Protein AF-A0A2H0XER7-F1 (afdb_monomer_lite)

Foldseek 3Di:
DVLLVVLLVVQLCLLVVLCVVCVPPVVVCVVCLLLLLLLLLLLLVLCLPLPLLVVLVVPPDPPVLLVVLLQLLLVVLVVVLVVLCVVPPPDDDDDDQLPSQLSSLLVLLLVVLLLLLLCLLVLVVVHPLSNVLSSVSSVSNSNSSSSVQLSSCVVSPDDNVRSSVSSSVSNNSSVVSNVVNVVVCVVDVCPSSNSSSSVSSNSCNCSVVPSVVVSVVDDDPVSVVSSVVSSVVSSVVSVVSSVVSD

InterPro domains:
  IPR003689 Zinc/iron permease [PF02535] (99-241)

Radius of gyration: 17.9 Å; chains: 1; bounding box: 53×34×48 Å

Sequence (246 aa):
MTQILGSVFAISIIPVFVFLLFSRKLSGIKEHSHILVSFASGTLFGDVFLHLIPSAFKEPTNTLSASLSITSGLLLFFVLEKFICWRHCHTPEGSGHHHPLVFMNLIGDGVHNLIDGAVIATSYVASPQIGIATTIAVLAHEIPQEIGDFSVLLHAGLNKNKALLVNLLSALLCFLGAFVAILFDAFSKNVNVYLIPLVAGGFIYIAGSDLVPELKKHTGAKVSLLQFFSMLLGIGFMLLLFLWNE

Structure (mmCIF, N/CA/C/O backbone):
data_AF-A0A2H0XER7-F1
#
_entry.id   AF-A0A2H0XER7-F1
#
loop_
_atom_site.group_PDB
_atom_site.id
_atom_site.type_symbol
_atom_site.label_atom_id
_atom_site.label_alt_id
_atom_site.label_comp_id
_atom_site.label_asym_id
_atom_site.label_entity_id
_atom_site.label_seq_id
_atom_site.pdbx_PDB_ins_code
_atom_site.Cartn_x
_atom_site.Cartn_y
_atom_site.Cartn_z
_atom_site.occupancy
_atom_site.B_iso_or_equiv
_atom_site.auth_seq_id
_atom_site.auth_comp_id
_atom_site.auth_asym_id
_atom_site.auth_atom_id
_atom_site.pdbx_PDB_model_num
ATOM 1 N N . MET A 1 1 ? 8.238 -16.550 -11.572 1.00 83.06 1 MET A N 1
ATOM 2 C CA . MET A 1 1 ? 6.873 -17.078 -11.343 1.00 83.06 1 MET A CA 1
ATOM 3 C C . MET A 1 1 ? 6.691 -17.657 -9.940 1.00 83.06 1 MET A C 1
ATOM 5 O O . MET A 1 1 ? 5.895 -17.108 -9.197 1.00 83.06 1 MET A O 1
ATOM 9 N N . THR A 1 2 ? 7.439 -18.688 -9.523 1.00 90.25 2 THR A N 1
ATOM 10 C CA . THR A 1 2 ? 7.278 -19.301 -8.182 1.00 90.25 2 THR A CA 1
ATOM 11 C C . THR A 1 2 ? 7.473 -18.313 -7.026 1.00 90.25 2 THR A C 1
ATOM 13 O O . THR A 1 2 ? 6.690 -18.323 -6.085 1.00 90.25 2 THR A O 1
ATOM 16 N N . GLN A 1 3 ? 8.470 -17.424 -7.117 1.00 93.88 3 GLN A N 1
ATOM 17 C CA . GLN A 1 3 ? 8.717 -16.391 -6.100 1.00 93.88 3 GLN A CA 1
ATOM 18 C C . GLN A 1 3 ? 7.577 -15.365 -6.014 1.00 93.88 3 GLN A C 1
ATOM 20 O O . GLN A 1 3 ? 7.129 -15.065 -4.916 1.00 93.88 3 GLN A O 1
ATOM 25 N N . ILE A 1 4 ? 7.048 -14.910 -7.158 1.00 93.44 4 ILE A N 1
ATOM 26 C CA . ILE A 1 4 ? 5.896 -13.992 -7.212 1.00 93.44 4 ILE A CA 1
ATOM 27 C C . ILE A 1 4 ? 4.692 -14.617 -6.509 1.00 93.44 4 ILE A C 1
ATOM 29 O O . ILE A 1 4 ? 4.126 -14.010 -5.609 1.00 93.44 4 ILE A O 1
ATOM 33 N N . LEU A 1 5 ? 4.333 -15.852 -6.878 1.00 95.25 5 LEU A N 1
ATOM 34 C CA . LEU A 1 5 ? 3.198 -16.552 -6.273 1.00 95.25 5 LEU A CA 1
ATOM 35 C C . LEU A 1 5 ? 3.399 -16.782 -4.771 1.00 95.25 5 LEU A C 1
ATOM 37 O O . LEU A 1 5 ? 2.446 -16.654 -4.013 1.00 95.25 5 LEU A O 1
ATOM 41 N N . GLY A 1 6 ? 4.627 -17.089 -4.342 1.00 96.56 6 GLY A N 1
ATOM 42 C CA . GLY A 1 6 ? 4.965 -17.226 -2.926 1.00 96.56 6 GLY A CA 1
ATOM 43 C C . GLY A 1 6 ? 4.796 -15.919 -2.148 1.00 96.56 6 GLY A C 1
ATOM 44 O O . GLY A 1 6 ? 4.180 -15.928 -1.087 1.00 96.56 6 GLY A O 1
ATOM 45 N N . SER A 1 7 ? 5.286 -14.801 -2.690 1.00 96.19 7 SER A N 1
ATOM 46 C CA . SER A 1 7 ? 5.135 -13.473 -2.086 1.00 96.19 7 SER A CA 1
ATOM 47 C C . SER A 1 7 ? 3.676 -13.032 -2.019 1.00 96.19 7 SER A C 1
ATOM 49 O O . SER A 1 7 ? 3.205 -12.667 -0.951 1.00 96.19 7 SER A O 1
ATOM 51 N N . VAL A 1 8 ? 2.943 -13.127 -3.129 1.00 96.38 8 VAL A N 1
ATOM 52 C CA . VAL A 1 8 ? 1.520 -12.760 -3.196 1.00 96.38 8 VAL A CA 1
ATOM 53 C C . VAL A 1 8 ? 0.692 -13.617 -2.244 1.00 96.38 8 VAL A C 1
ATOM 55 O O . VAL A 1 8 ? -0.138 -13.096 -1.511 1.00 96.38 8 VAL A O 1
ATOM 58 N N . PHE A 1 9 ? 0.965 -14.924 -2.179 1.00 96.94 9 PHE A N 1
ATOM 59 C CA . PHE A 1 9 ? 0.334 -15.790 -1.190 1.00 96.94 9 PHE A CA 1
ATOM 60 C C . PHE A 1 9 ? 0.632 -15.329 0.239 1.00 96.94 9 PHE A C 1
ATOM 62 O O . PHE A 1 9 ? -0.284 -15.290 1.053 1.00 96.94 9 PHE A O 1
ATOM 69 N N . ALA A 1 10 ? 1.883 -14.965 0.544 1.00 95.62 10 ALA A N 1
ATOM 70 C CA . ALA A 1 10 ? 2.265 -14.476 1.866 1.00 95.62 10 ALA A CA 1
ATOM 71 C C . ALA A 1 10 ? 1.522 -13.185 2.253 1.00 95.62 10 ALA A C 1
ATOM 73 O O . ALA A 1 10 ? 1.090 -13.086 3.400 1.00 95.62 10 ALA A O 1
ATOM 74 N N . ILE A 1 11 ? 1.327 -12.252 1.310 1.00 94.38 11 ILE A N 1
ATOM 75 C CA . ILE A 1 11 ? 0.506 -11.048 1.519 1.00 94.38 11 ILE A CA 1
ATOM 76 C C . ILE A 1 11 ? -0.954 -11.441 1.769 1.00 94.38 11 ILE A C 1
ATOM 78 O O . ILE A 1 11 ? -1.506 -11.146 2.825 1.00 94.38 11 ILE A O 1
ATOM 82 N N . SER A 1 12 ? -1.560 -12.215 0.862 1.00 95.19 12 SER A N 1
ATOM 83 C CA . SER A 1 12 ? -2.991 -12.538 0.926 1.00 95.19 12 SER A CA 1
ATOM 84 C C . SER A 1 12 ? -3.416 -13.340 2.164 1.00 95.19 12 SER A C 1
ATOM 86 O O . SER A 1 12 ? -4.605 -13.396 2.473 1.00 95.19 12 SER A O 1
ATOM 88 N N . ILE A 1 13 ? -2.491 -13.995 2.879 1.00 94.88 13 ILE A N 1
ATOM 89 C CA . ILE A 1 13 ? -2.808 -14.718 4.125 1.00 94.88 13 ILE A CA 1
ATOM 90 C C . ILE A 1 13 ? -2.677 -13.864 5.392 1.00 94.88 13 ILE A C 1
ATOM 92 O O . ILE A 1 13 ? -3.021 -14.355 6.475 1.00 94.88 13 ILE A O 1
ATOM 96 N N . ILE A 1 14 ? -2.203 -12.616 5.299 1.00 92.06 14 ILE A N 1
ATOM 97 C CA . ILE A 1 14 ? -2.095 -11.706 6.449 1.00 92.06 14 ILE A CA 1
ATOM 98 C C . ILE A 1 14 ? -3.411 -11.611 7.231 1.00 92.06 14 ILE A C 1
ATOM 100 O O . ILE A 1 14 ? -3.342 -11.805 8.448 1.00 92.06 14 ILE A O 1
ATOM 104 N N . PRO A 1 15 ? -4.599 -11.428 6.615 1.00 90.50 15 PRO A N 1
ATOM 105 C CA . PRO A 1 15 ? -5.859 -11.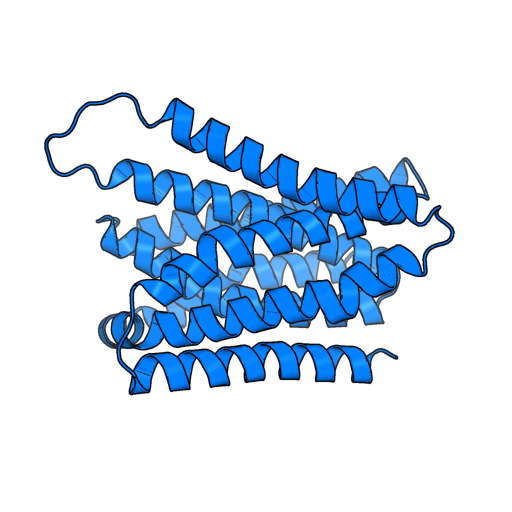400 7.359 1.00 90.50 15 PRO A CA 1
ATOM 106 C C . PRO A 1 15 ? -6.053 -12.602 8.291 1.00 90.50 15 PRO A C 1
ATOM 108 O O . PRO A 1 15 ? -6.523 -12.472 9.425 1.00 90.50 15 PRO A O 1
ATOM 111 N N . VAL A 1 16 ? -5.655 -13.796 7.837 1.00 90.06 16 VAL A N 1
ATOM 112 C CA . VAL A 1 16 ? -5.740 -15.034 8.624 1.00 90.06 16 VAL A CA 1
ATOM 113 C C . VAL A 1 16 ? -4.740 -15.003 9.773 1.00 90.06 16 VAL A C 1
ATOM 115 O O . VAL A 1 16 ? -5.091 -15.345 10.902 1.00 90.06 16 VAL A O 1
ATOM 118 N N . PHE A 1 17 ? -3.506 -14.571 9.517 1.00 86.44 17 PHE A N 1
ATOM 119 C CA . PHE A 1 17 ? -2.475 -14.445 10.545 1.00 86.44 17 PHE A CA 1
ATOM 120 C C . PHE A 1 17 ? -2.862 -13.422 11.624 1.00 86.44 17 PHE A C 1
ATOM 122 O O . PHE A 1 17 ? -2.813 -13.732 12.818 1.00 86.44 17 PHE A O 1
ATOM 129 N N . VAL A 1 18 ? -3.339 -12.248 11.205 1.00 80.38 18 VAL A N 1
ATOM 130 C CA . VAL A 1 18 ? -3.919 -11.205 12.058 1.00 80.38 18 VAL A CA 1
ATOM 131 C C . VAL A 1 18 ? -5.051 -11.801 12.891 1.00 80.38 18 VAL A C 1
ATOM 133 O O . VAL A 1 18 ? -5.012 -11.755 14.122 1.00 80.38 18 VAL A O 1
ATOM 136 N N . PHE A 1 19 ? -6.020 -12.468 12.268 1.00 83.38 19 PHE A N 1
ATOM 137 C CA . PHE A 1 19 ? -7.110 -13.103 13.001 1.00 83.38 19 PHE A CA 1
ATOM 138 C C . PHE A 1 19 ? -6.622 -14.123 14.035 1.00 83.38 19 PHE A C 1
ATOM 140 O O . PHE A 1 19 ? -7.108 -14.118 15.166 1.00 83.38 19 PHE A O 1
ATOM 147 N N . LEU A 1 20 ? -5.654 -14.978 13.701 1.00 83.69 20 LEU A N 1
ATOM 148 C CA . LEU A 1 20 ? -5.127 -15.980 14.629 1.00 83.69 20 LEU A CA 1
ATOM 149 C C . LEU A 1 20 ? -4.445 -15.337 15.839 1.00 83.69 20 LEU A C 1
ATOM 151 O O . LEU A 1 20 ? -4.772 -15.699 16.974 1.00 83.69 20 LEU A O 1
ATOM 155 N N . LEU A 1 21 ? -3.569 -14.353 15.613 1.00 74.81 21 LEU A N 1
ATOM 156 C CA . LEU A 1 21 ? -2.884 -13.622 16.682 1.00 74.81 21 LEU A CA 1
ATOM 157 C C . LEU A 1 21 ? -3.864 -12.883 17.596 1.00 74.81 21 LEU A C 1
ATOM 159 O O . LEU A 1 21 ? -3.688 -12.840 18.817 1.00 74.81 21 LEU A O 1
ATOM 163 N N . PHE A 1 22 ? -4.923 -12.326 17.015 1.00 70.38 22 PHE A N 1
ATOM 164 C CA . PHE A 1 22 ? -5.776 -11.366 17.702 1.00 70.38 22 PHE A CA 1
ATOM 165 C C . PHE A 1 22 ? -7.135 -11.915 18.145 1.00 70.38 22 PHE A C 1
ATOM 167 O O . PHE A 1 22 ? -7.785 -11.308 19.001 1.00 70.38 22 PHE A O 1
ATOM 174 N N . SER A 1 23 ? -7.522 -13.114 17.700 1.00 67.88 23 SER A N 1
ATOM 175 C CA . SER A 1 23 ? -8.756 -13.817 18.096 1.00 67.88 23 SER A CA 1
ATOM 176 C C . SER A 1 23 ? -8.965 -13.879 19.617 1.00 67.88 23 SER A C 1
ATOM 178 O O . SER A 1 23 ? -10.113 -13.843 20.080 1.00 67.88 23 SER A O 1
ATOM 180 N N . ARG A 1 24 ? -7.863 -13.898 20.386 1.00 64.75 24 ARG A N 1
ATOM 181 C CA . ARG A 1 24 ? -7.822 -14.003 21.853 1.00 64.75 24 ARG A CA 1
ATOM 182 C C . ARG A 1 24 ? -7.727 -12.670 22.617 1.00 64.75 24 ARG A C 1
ATOM 184 O O . ARG A 1 24 ? -8.026 -12.675 23.807 1.00 64.75 24 ARG A O 1
ATOM 191 N N . LYS A 1 25 ? -7.338 -11.540 21.998 1.00 63.50 25 LYS A N 1
ATOM 192 C CA . LYS A 1 25 ? -7.020 -10.280 22.725 1.00 63.50 25 LYS A CA 1
ATOM 193 C C . LYS A 1 25 ? -7.478 -8.988 22.025 1.00 63.50 25 LYS A C 1
ATOM 195 O O . LYS A 1 25 ? -6.828 -7.950 22.116 1.00 63.50 25 LYS A O 1
ATOM 200 N N . LEU A 1 26 ? -8.634 -9.046 21.366 1.00 57.19 26 LEU A N 1
ATOM 201 C CA . LEU A 1 26 ? -9.217 -7.956 20.568 1.00 57.19 26 LEU A CA 1
ATOM 202 C C . LEU A 1 26 ? -9.370 -6.603 21.288 1.00 57.19 26 LEU A C 1
ATOM 204 O O . LEU A 1 26 ? -9.350 -5.561 20.640 1.00 57.19 26 LEU A O 1
ATOM 208 N N . SER A 1 27 ? -9.556 -6.602 22.611 1.00 52.69 27 SER A N 1
ATOM 209 C CA . SER A 1 27 ? -9.821 -5.380 23.381 1.00 52.69 27 SER A CA 1
ATOM 210 C C . SER A 1 27 ? -8.626 -4.424 23.444 1.00 52.69 27 SER A C 1
ATOM 212 O O . SER A 1 27 ? -8.839 -3.219 23.413 1.00 52.69 27 SER A O 1
ATOM 214 N N . GLY A 1 28 ? -7.386 -4.930 23.466 1.00 55.44 28 GLY A N 1
ATOM 215 C CA . GLY A 1 28 ? -6.177 -4.091 23.529 1.00 55.44 28 GLY A CA 1
ATOM 216 C C . GLY A 1 28 ? -5.751 -3.475 22.188 1.00 55.44 28 GLY A C 1
ATOM 217 O O . GLY A 1 28 ? -4.963 -2.533 22.166 1.00 55.44 28 GLY A O 1
ATOM 218 N N . ILE A 1 29 ? -6.279 -3.989 21.072 1.00 56.34 29 ILE A N 1
ATOM 219 C CA . ILE A 1 29 ? -5.913 -3.570 19.707 1.00 56.34 29 ILE A CA 1
ATOM 220 C C . ILE A 1 29 ? -6.557 -2.237 19.353 1.00 56.34 29 ILE A C 1
ATOM 222 O O . ILE A 1 29 ? -5.893 -1.371 18.797 1.00 56.34 29 ILE A O 1
ATOM 226 N N . LYS A 1 30 ? -7.824 -2.035 19.739 1.00 57.19 30 LYS A N 1
ATOM 227 C CA . LYS A 1 30 ? -8.523 -0.756 19.531 1.00 57.19 30 LYS A CA 1
ATOM 228 C C . LYS A 1 30 ? -7.787 0.419 20.175 1.00 57.19 30 LYS A C 1
ATOM 230 O O . LYS A 1 30 ? -7.861 1.535 19.683 1.00 57.19 30 LYS A O 1
ATOM 235 N N . GLU A 1 31 ? -7.082 0.159 21.271 1.00 60.59 31 GLU A N 1
ATOM 236 C CA . GLU A 1 31 ? -6.354 1.182 22.016 1.00 60.59 31 GLU A CA 1
ATOM 237 C C . GLU A 1 31 ? -5.003 1.543 21.373 1.00 60.59 31 GLU A C 1
ATOM 239 O O . GLU A 1 31 ? -4.485 2.615 21.650 1.00 60.59 31 GLU A O 1
ATOM 244 N N . HIS A 1 32 ? -4.453 0.708 20.478 1.00 68.38 32 HIS A N 1
ATOM 245 C CA . HIS A 1 32 ? -3.129 0.921 19.862 1.00 68.38 32 HIS A CA 1
ATOM 246 C C . HIS A 1 32 ? -3.139 0.914 18.322 1.00 68.38 32 HIS A C 1
ATOM 248 O O . HIS A 1 32 ? -2.094 1.131 17.706 1.00 68.38 32 HIS A O 1
ATOM 254 N N . SER A 1 33 ? -4.293 0.700 17.683 1.00 69.69 33 SER A N 1
ATOM 255 C CA . SER A 1 33 ? -4.429 0.626 16.220 1.00 69.69 33 SER A CA 1
ATOM 256 C C . SER A 1 33 ? -3.909 1.882 15.521 1.00 69.69 33 SER A C 1
ATOM 258 O O . SER A 1 33 ? -3.228 1.782 14.511 1.00 69.69 33 SER A O 1
ATOM 260 N N . HIS A 1 34 ? -4.120 3.062 16.101 1.00 78.56 34 HIS A N 1
ATOM 261 C CA . HIS A 1 34 ? -3.639 4.327 15.546 1.00 78.56 34 HIS A CA 1
ATOM 262 C C . HIS A 1 34 ? -2.102 4.442 15.514 1.00 78.56 34 HIS A C 1
ATOM 264 O O . HIS A 1 34 ? -1.565 5.175 14.692 1.00 78.56 34 HIS A O 1
ATOM 270 N N . ILE A 1 35 ? -1.369 3.726 16.374 1.00 84.94 35 ILE A N 1
ATOM 271 C CA . ILE A 1 35 ? 0.105 3.697 16.333 1.00 84.94 35 ILE A CA 1
ATOM 272 C C . ILE A 1 35 ? 0.575 2.823 15.171 1.00 84.94 35 ILE A C 1
ATOM 274 O O . ILE A 1 35 ? 1.511 3.199 14.466 1.00 84.94 35 ILE A O 1
ATOM 278 N N . LEU A 1 36 ? -0.092 1.683 14.967 1.00 79.31 36 LEU A N 1
ATOM 279 C CA . LEU A 1 36 ? 0.154 0.764 13.856 1.00 79.31 36 LEU A CA 1
ATOM 280 C C . LEU A 1 36 ? -0.175 1.429 12.512 1.00 79.31 36 LEU A C 1
ATOM 282 O O . LEU A 1 36 ? 0.660 1.418 11.615 1.00 79.31 36 LEU A O 1
ATOM 286 N N . VAL A 1 37 ? -1.321 2.106 12.407 1.00 79.25 37 VAL A N 1
ATOM 287 C CA . VAL A 1 37 ? -1.694 2.907 11.226 1.00 79.25 37 VAL A CA 1
ATOM 288 C C . VAL A 1 37 ? -0.668 4.014 10.960 1.00 79.25 37 VAL A C 1
ATOM 290 O O . VAL A 1 37 ? -0.345 4.300 9.809 1.00 79.25 37 VAL A O 1
ATOM 293 N N . SER A 1 38 ? -0.096 4.610 12.011 1.00 88.31 38 SER A N 1
ATOM 294 C CA . SER A 1 38 ? 0.961 5.615 11.861 1.00 88.31 38 SER A CA 1
ATOM 295 C C . SER A 1 38 ? 2.261 5.024 11.314 1.00 88.31 38 SER A C 1
ATOM 297 O O . SER A 1 38 ? 2.898 5.633 10.457 1.00 88.31 38 SER A O 1
ATOM 299 N N . PHE A 1 39 ? 2.631 3.816 11.754 1.00 88.75 39 PHE A N 1
ATOM 300 C CA . PHE A 1 39 ? 3.753 3.075 11.177 1.00 88.75 39 PHE A CA 1
ATOM 301 C C . PHE A 1 39 ? 3.500 2.762 9.696 1.00 88.75 39 PHE A C 1
ATOM 303 O O . PHE A 1 39 ? 4.347 3.102 8.875 1.00 88.75 39 PHE A O 1
ATOM 310 N N . ALA A 1 40 ? 2.317 2.228 9.353 1.00 81.62 40 ALA A N 1
ATOM 311 C CA . ALA A 1 40 ? 1.921 1.939 7.969 1.00 81.62 40 ALA A CA 1
ATOM 312 C C . ALA A 1 40 ? 1.941 3.178 7.065 1.00 81.62 40 ALA A C 1
ATOM 314 O O . ALA A 1 40 ? 2.451 3.129 5.948 1.00 81.62 40 ALA A O 1
ATOM 315 N N . SER A 1 41 ? 1.454 4.316 7.569 1.00 86.25 41 SER A N 1
ATOM 316 C CA . SER A 1 41 ? 1.529 5.598 6.855 1.00 86.25 41 SER A CA 1
ATOM 317 C C . SER A 1 41 ? 2.982 5.975 6.562 1.00 86.25 41 SER A C 1
ATOM 319 O O . SER A 1 41 ? 3.314 6.402 5.458 1.00 86.25 41 SER A O 1
ATOM 321 N N . GLY A 1 42 ? 3.865 5.788 7.548 1.00 90.44 42 GLY A N 1
ATOM 322 C CA . GLY A 1 42 ? 5.295 6.044 7.412 1.00 90.44 42 GLY A CA 1
ATOM 323 C C . GLY A 1 42 ? 5.970 5.128 6.396 1.00 90.44 42 GLY A C 1
ATOM 324 O O . GLY A 1 42 ? 6.752 5.602 5.579 1.00 90.44 42 GLY A O 1
ATOM 325 N N . THR A 1 43 ? 5.654 3.834 6.408 1.00 86.38 43 THR A N 1
ATOM 326 C CA . THR A 1 43 ? 6.177 2.876 5.427 1.00 86.38 43 THR A CA 1
ATOM 327 C C . THR A 1 43 ? 5.644 3.135 4.017 1.00 86.38 43 THR A C 1
ATOM 329 O O . THR A 1 43 ? 6.430 3.082 3.083 1.00 86.38 43 THR A O 1
ATOM 332 N N . LEU A 1 44 ? 4.368 3.504 3.839 1.00 82.31 44 LEU A N 1
ATOM 333 C CA . LEU A 1 44 ? 3.822 3.854 2.518 1.00 82.31 44 LEU A CA 1
ATOM 334 C C . LEU A 1 44 ? 4.468 5.122 1.953 1.00 82.31 44 LEU A C 1
ATOM 336 O O . LEU A 1 44 ? 4.925 5.131 0.813 1.00 82.31 44 LEU A O 1
ATOM 340 N N . PHE A 1 45 ? 4.575 6.190 2.754 1.00 90.25 45 PHE A N 1
ATOM 341 C CA . PHE A 1 45 ? 5.300 7.387 2.317 1.00 90.25 45 PHE A CA 1
ATOM 342 C C . PHE A 1 45 ? 6.780 7.091 2.055 1.00 90.25 45 PHE A C 1
ATOM 344 O O . PHE A 1 45 ? 7.337 7.595 1.083 1.00 90.25 45 PHE A O 1
ATOM 351 N N . GLY A 1 46 ? 7.412 6.271 2.899 1.00 89.50 46 GLY A N 1
ATOM 352 C CA . GLY A 1 46 ? 8.785 5.819 2.707 1.00 89.50 46 GLY A CA 1
ATOM 353 C C . GLY A 1 46 ? 8.973 5.098 1.372 1.00 89.50 46 GLY A C 1
ATOM 354 O O . GLY A 1 46 ? 9.849 5.485 0.610 1.00 89.50 46 GLY A O 1
ATOM 355 N N . ASP A 1 47 ? 8.123 4.120 1.059 1.00 81.62 47 ASP A N 1
ATOM 356 C CA . ASP A 1 47 ? 8.154 3.366 -0.200 1.00 81.62 47 ASP A CA 1
ATOM 357 C C . ASP A 1 47 ? 7.980 4.276 -1.422 1.00 81.62 47 ASP A C 1
ATOM 359 O O . ASP A 1 47 ? 8.796 4.279 -2.345 1.00 81.62 47 ASP A O 1
ATOM 363 N N . VAL A 1 48 ? 6.976 5.154 -1.387 1.00 85.88 48 VAL A N 1
ATOM 364 C CA . VAL A 1 48 ? 6.727 6.117 -2.464 1.00 85.88 48 VAL A CA 1
ATOM 365 C C . VAL A 1 48 ? 7.930 7.026 -2.701 1.00 85.88 48 VAL A C 1
ATOM 367 O O . VAL A 1 48 ? 8.401 7.148 -3.834 1.00 85.88 48 VAL A O 1
ATOM 370 N N . PHE A 1 49 ? 8.395 7.720 -1.660 1.00 92.88 49 PHE A N 1
ATOM 371 C CA . PHE A 1 49 ? 9.359 8.810 -1.820 1.00 92.88 49 PHE A CA 1
ATOM 372 C C . PHE A 1 49 ? 10.806 8.329 -1.920 1.00 92.88 49 PHE A C 1
ATOM 374 O O . PHE A 1 49 ? 11.614 9.018 -2.541 1.00 92.88 49 PHE A O 1
ATOM 381 N N . LEU A 1 50 ? 11.141 7.179 -1.330 1.00 89.94 50 LEU A N 1
ATOM 382 C CA . LEU A 1 50 ? 12.505 6.645 -1.334 1.00 89.94 50 LEU A CA 1
ATOM 383 C C . LEU A 1 50 ? 12.722 5.600 -2.435 1.00 89.94 50 LEU A C 1
ATOM 385 O O . LEU A 1 50 ? 13.826 5.534 -2.969 1.00 89.94 50 LEU A O 1
ATOM 389 N N . HIS A 1 51 ? 11.697 4.836 -2.832 1.00 82.19 51 HIS A N 1
ATOM 390 C CA . HIS A 1 51 ? 11.844 3.755 -3.817 1.00 82.19 51 HIS A CA 1
ATOM 391 C C . HIS A 1 51 ? 11.141 4.058 -5.137 1.00 82.19 51 HIS A C 1
ATOM 393 O O . HIS A 1 51 ? 11.807 4.129 -6.174 1.00 82.19 51 HIS A O 1
ATOM 399 N N . LEU A 1 52 ? 9.819 4.253 -5.128 1.00 82.75 52 LEU A N 1
ATOM 400 C CA . LEU A 1 52 ? 9.022 4.293 -6.362 1.00 82.75 52 LEU A CA 1
ATOM 401 C C . LEU A 1 52 ? 9.293 5.546 -7.199 1.00 82.75 52 LEU A C 1
ATOM 403 O O . LEU A 1 52 ? 9.564 5.444 -8.396 1.00 82.75 52 LEU A O 1
ATOM 407 N N . ILE A 1 53 ? 9.255 6.730 -6.579 1.00 89.12 53 ILE A N 1
ATOM 408 C CA . ILE A 1 53 ? 9.490 8.002 -7.271 1.00 89.12 53 ILE A CA 1
ATOM 409 C C . ILE A 1 53 ? 10.913 8.063 -7.846 1.00 89.12 53 ILE A C 1
ATOM 411 O O . ILE A 1 53 ? 11.041 8.308 -9.049 1.00 89.12 53 ILE A O 1
ATOM 415 N N . PRO A 1 54 ? 11.986 7.816 -7.066 1.00 88.19 54 PRO A N 1
ATOM 416 C CA . PRO A 1 54 ? 13.341 7.819 -7.611 1.00 88.19 54 PRO A CA 1
ATOM 417 C C . PRO A 1 54 ? 13.524 6.820 -8.757 1.00 88.19 54 PRO A C 1
ATOM 419 O O . PRO A 1 54 ? 14.142 7.164 -9.762 1.00 88.19 54 PRO A O 1
ATOM 422 N N . SER A 1 55 ? 12.948 5.619 -8.648 1.00 81.62 55 SER A N 1
ATOM 423 C CA . SER A 1 55 ? 13.018 4.605 -9.709 1.00 81.62 55 SER A CA 1
ATOM 424 C C . SER A 1 55 ? 12.304 5.060 -10.983 1.00 81.62 55 SER A C 1
ATOM 426 O O . SER A 1 55 ? 12.869 4.962 -12.069 1.00 81.62 55 SER A O 1
ATOM 428 N N . ALA A 1 56 ? 11.114 5.655 -10.861 1.00 83.88 56 ALA A N 1
ATOM 429 C CA . ALA A 1 56 ? 10.356 6.165 -12.003 1.00 83.88 56 ALA A CA 1
ATOM 430 C C . ALA A 1 56 ? 11.107 7.252 -12.796 1.00 83.88 56 ALA A C 1
ATOM 432 O O . ALA A 1 56 ? 10.946 7.346 -14.011 1.00 83.88 56 ALA A O 1
ATOM 433 N N . PHE A 1 57 ? 11.941 8.058 -12.129 1.00 87.94 57 PHE A N 1
ATOM 434 C CA . PHE A 1 57 ? 12.766 9.082 -12.782 1.00 87.94 57 PHE A CA 1
ATOM 435 C C . PHE A 1 57 ? 14.134 8.576 -13.277 1.00 87.94 57 PHE A C 1
ATOM 437 O O . PHE A 1 57 ? 14.786 9.292 -14.037 1.00 87.94 57 PHE A O 1
ATOM 444 N N . LYS A 1 58 ? 14.578 7.375 -12.869 1.00 81.94 58 LYS A N 1
ATOM 445 C CA . LYS A 1 58 ? 15.804 6.720 -13.371 1.00 81.94 58 LYS A CA 1
ATOM 446 C C . LYS A 1 58 ? 15.567 5.952 -14.684 1.00 81.94 58 LYS A C 1
ATOM 448 O O . LYS A 1 58 ? 16.499 5.811 -15.473 1.00 81.94 58 LYS A O 1
ATOM 453 N N . GLU A 1 59 ? 14.349 5.460 -14.920 1.00 72.25 59 GLU A N 1
ATOM 454 C CA . GLU A 1 59 ? 13.960 4.784 -16.168 1.00 72.25 59 GLU A CA 1
ATOM 455 C C . GLU A 1 59 ? 14.130 5.706 -17.399 1.00 72.25 59 GLU A C 1
ATOM 457 O O . GLU A 1 59 ? 14.028 6.926 -17.256 1.00 72.25 59 GLU A O 1
ATOM 462 N N . PRO A 1 60 ? 14.354 5.175 -18.625 1.00 66.69 60 PRO A N 1
ATOM 463 C CA . PRO A 1 60 ? 14.727 5.932 -19.837 1.00 66.69 60 PRO A CA 1
ATOM 464 C C . PRO A 1 60 ? 13.593 6.787 -20.435 1.00 66.69 60 PRO A C 1
ATOM 466 O O . PRO A 1 60 ? 13.466 6.958 -21.648 1.00 66.69 60 PRO A O 1
ATOM 469 N N . THR A 1 61 ? 12.719 7.308 -19.591 1.00 67.50 61 THR A N 1
ATOM 470 C CA . THR A 1 61 ? 11.445 7.899 -19.966 1.00 67.50 61 THR A CA 1
ATOM 471 C C . THR A 1 61 ? 11.502 9.386 -19.718 1.00 67.50 61 THR A C 1
ATOM 473 O O . THR A 1 61 ? 12.268 9.871 -18.887 1.00 67.50 61 THR A O 1
ATOM 476 N N . ASN A 1 62 ? 10.734 10.155 -20.487 1.00 80.94 62 ASN A N 1
ATOM 477 C CA . ASN A 1 62 ? 10.718 11.594 -20.282 1.00 80.94 62 ASN A CA 1
ATOM 478 C C . ASN A 1 62 ? 10.168 11.883 -18.873 1.00 80.94 62 ASN A C 1
ATOM 480 O O . ASN A 1 62 ? 9.082 11.410 -18.540 1.00 80.94 62 ASN A O 1
ATOM 484 N N . THR A 1 63 ? 10.877 12.696 -18.086 1.00 89.38 63 THR A N 1
ATOM 485 C CA . THR A 1 63 ? 10.478 13.195 -16.758 1.00 89.38 63 THR A CA 1
ATOM 486 C C . THR A 1 63 ? 9.005 13.612 -16.710 1.00 89.38 63 THR A C 1
ATOM 488 O O . THR A 1 63 ? 8.299 13.291 -15.758 1.00 89.38 63 THR A O 1
ATOM 491 N N . LEU A 1 64 ? 8.504 14.249 -17.775 1.00 90.25 64 LEU A N 1
ATOM 492 C CA . LEU A 1 64 ? 7.097 14.635 -17.881 1.00 90.25 64 LEU A CA 1
ATOM 493 C C . LEU A 1 64 ? 6.139 13.430 -17.845 1.00 90.25 64 LEU A C 1
ATOM 495 O O . LEU A 1 64 ? 5.095 13.500 -17.207 1.00 90.25 64 LEU A O 1
ATOM 499 N N . SER A 1 65 ? 6.478 12.321 -18.508 1.00 88.94 65 SER A N 1
ATOM 500 C CA . SER A 1 65 ? 5.647 11.107 -18.537 1.00 88.94 65 SER A CA 1
ATOM 501 C C . SER A 1 65 ? 5.562 10.434 -17.168 1.00 88.94 65 SER A C 1
ATOM 503 O O . SER A 1 65 ? 4.472 10.025 -16.766 1.00 88.94 65 SER A O 1
ATOM 505 N N . ALA A 1 66 ? 6.673 10.381 -16.427 1.00 89.69 66 ALA A N 1
ATOM 506 C CA . ALA A 1 66 ? 6.681 9.890 -15.051 1.00 89.69 66 ALA A CA 1
ATOM 507 C C . ALA A 1 66 ? 5.798 10.774 -14.150 1.00 89.69 66 ALA A C 1
ATOM 509 O O . ALA A 1 66 ? 4.884 10.271 -13.499 1.00 89.69 66 ALA A O 1
ATOM 510 N N . SER A 1 67 ? 5.974 12.102 -14.188 1.00 93.69 67 SER A N 1
ATOM 511 C CA . SER A 1 67 ? 5.152 13.045 -13.411 1.00 93.69 67 SER A CA 1
ATOM 512 C C . SER A 1 67 ? 3.658 12.980 -13.752 1.00 93.69 67 SER A C 1
ATOM 514 O O . SER A 1 67 ? 2.814 13.027 -12.853 1.00 93.69 67 SER A O 1
ATOM 516 N N . LEU A 1 68 ? 3.313 12.855 -15.038 1.00 93.94 68 LEU A N 1
ATOM 517 C CA . LEU A 1 68 ? 1.925 12.700 -15.478 1.00 93.94 68 LEU A CA 1
ATOM 518 C C . LEU A 1 68 ? 1.333 11.371 -15.013 1.00 93.94 68 LEU A C 1
ATOM 520 O O . LEU A 1 68 ? 0.165 11.341 -14.638 1.00 93.94 68 LEU A O 1
ATOM 524 N N . SER A 1 69 ? 2.123 10.299 -14.988 1.00 90.31 69 SER A N 1
ATOM 525 C CA . SER A 1 69 ? 1.673 8.996 -14.493 1.00 90.31 69 SER A CA 1
ATOM 526 C C . SER A 1 69 ? 1.414 9.039 -12.984 1.00 90.31 69 SER A C 1
ATOM 528 O O . SER A 1 69 ? 0.331 8.646 -12.566 1.00 90.31 69 SER A O 1
ATOM 530 N N . ILE A 1 70 ? 2.308 9.642 -12.183 1.00 92.81 70 ILE A N 1
ATOM 531 C CA . ILE A 1 70 ? 2.073 9.887 -10.741 1.00 92.81 70 ILE A CA 1
ATOM 532 C C . ILE A 1 70 ? 0.784 10.680 -10.531 1.00 92.81 70 ILE A C 1
ATOM 534 O O . ILE A 1 70 ? -0.084 10.291 -9.752 1.00 92.81 70 ILE A O 1
ATOM 538 N N . THR A 1 71 ? 0.618 11.774 -11.273 1.00 95.56 71 THR A N 1
ATOM 539 C CA . THR A 1 71 ? -0.587 12.606 -11.170 1.00 95.56 71 THR A CA 1
ATOM 540 C C . THR A 1 71 ? -1.842 11.823 -11.555 1.00 95.56 71 THR A C 1
ATOM 542 O O . THR A 1 71 ? -2.865 11.914 -10.881 1.00 95.56 71 THR A O 1
ATOM 545 N N . SER A 1 72 ? -1.762 11.017 -12.615 1.00 91.44 72 SER A N 1
ATOM 546 C CA . SER A 1 72 ? -2.870 10.182 -13.085 1.00 91.44 72 SER A CA 1
ATOM 547 C C . SER A 1 72 ? -3.256 9.127 -12.056 1.00 91.44 72 SER A C 1
ATOM 549 O O . SER A 1 72 ? -4.441 8.884 -11.875 1.00 91.44 72 SER A O 1
ATOM 551 N N . GLY A 1 73 ? -2.285 8.544 -11.351 1.00 85.25 73 GLY A N 1
ATOM 552 C CA . GLY A 1 73 ? -2.527 7.577 -10.284 1.00 85.25 73 GLY A CA 1
ATOM 553 C C . GLY A 1 73 ? -3.281 8.189 -9.113 1.00 85.25 73 GLY A C 1
ATOM 554 O O . GLY A 1 73 ? -4.311 7.666 -8.694 1.00 85.25 73 GLY A O 1
ATOM 555 N N . LEU A 1 74 ? -2.827 9.358 -8.656 1.00 90.31 74 LEU A N 1
ATOM 556 C CA . LEU A 1 74 ? -3.493 10.118 -7.599 1.00 90.31 74 LEU A CA 1
ATOM 557 C C . LEU A 1 74 ? -4.932 10.485 -7.996 1.00 90.31 74 LEU A C 1
ATOM 559 O O . LEU A 1 74 ? -5.868 10.274 -7.226 1.00 90.31 74 LEU A O 1
ATOM 563 N N . LEU A 1 75 ? -5.128 11.002 -9.214 1.00 92.12 75 LEU A N 1
ATOM 564 C CA . LEU A 1 75 ? -6.455 11.370 -9.716 1.00 92.12 75 LEU A CA 1
ATOM 565 C C . LEU A 1 75 ? -7.360 10.157 -9.935 1.00 92.12 75 LEU A C 1
ATOM 567 O O . LEU A 1 75 ? -8.557 10.247 -9.677 1.00 92.12 75 LEU A O 1
ATOM 571 N N . LEU A 1 76 ? -6.812 9.034 -10.401 1.00 84.25 76 LEU A N 1
ATOM 572 C CA . LEU A 1 76 ? -7.555 7.791 -10.573 1.00 84.25 76 LEU A CA 1
ATOM 573 C C . LEU A 1 76 ? -8.135 7.343 -9.233 1.00 84.25 76 LEU A C 1
ATOM 575 O O . LEU A 1 76 ? -9.331 7.087 -9.161 1.00 84.25 76 LEU A O 1
ATOM 579 N N . PHE A 1 77 ? -7.325 7.318 -8.176 1.00 77.06 77 PHE A N 1
ATOM 580 C CA . PHE A 1 77 ? -7.787 6.967 -6.834 1.00 77.06 77 PHE A CA 1
ATOM 581 C C . PHE A 1 77 ? -8.824 7.943 -6.286 1.00 77.06 77 PHE A C 1
ATOM 583 O O . PHE A 1 77 ? -9.869 7.508 -5.809 1.00 77.06 77 PHE A O 1
ATOM 590 N N . PHE A 1 78 ? -8.603 9.249 -6.451 1.00 83.75 78 PHE A N 1
ATOM 591 C CA . PHE A 1 78 ? -9.602 10.261 -6.104 1.00 83.75 78 PHE A CA 1
ATOM 592 C C . PHE A 1 78 ? -10.946 10.020 -6.803 1.00 83.75 78 PHE A C 1
ATOM 594 O O . PHE A 1 78 ? -12.013 10.082 -6.190 1.00 83.75 78 PHE A O 1
ATOM 601 N N . VAL A 1 79 ? -10.906 9.745 -8.108 1.00 83.56 79 VAL A N 1
ATOM 602 C CA . VAL A 1 79 ? -12.098 9.492 -8.917 1.00 83.56 79 VAL A CA 1
ATOM 603 C C . VAL A 1 79 ? -12.766 8.182 -8.502 1.00 83.56 79 VAL A C 1
ATOM 605 O O . VAL A 1 79 ? -13.988 8.160 -8.354 1.00 83.56 79 VAL A O 1
ATOM 608 N N . LEU A 1 80 ? -11.994 7.116 -8.277 1.00 71.81 80 LEU A N 1
ATOM 609 C CA . LEU A 1 80 ? -12.495 5.835 -7.782 1.00 71.81 80 LEU A CA 1
ATOM 610 C C . LEU A 1 80 ? -13.223 6.021 -6.449 1.00 71.81 80 LEU A C 1
ATOM 612 O O . LEU A 1 80 ? -14.394 5.650 -6.351 1.00 71.81 80 LEU A O 1
ATOM 616 N N . GLU A 1 81 ? -12.594 6.681 -5.473 1.00 72.88 81 GLU A N 1
ATOM 617 C CA . GLU A 1 81 ? -13.209 6.981 -4.178 1.00 72.88 81 GLU A CA 1
ATOM 618 C C . GLU A 1 81 ? -14.500 7.794 -4.355 1.00 72.88 81 GLU A C 1
ATOM 620 O O . GLU A 1 81 ? -15.548 7.444 -3.809 1.00 72.88 81 GLU A O 1
ATOM 625 N N . LYS A 1 82 ? -14.482 8.841 -5.193 1.00 73.19 82 LYS A N 1
ATOM 626 C CA . LYS A 1 82 ? -15.674 9.650 -5.484 1.00 73.19 82 LYS A CA 1
ATOM 627 C C . LYS A 1 82 ? -16.804 8.843 -6.108 1.00 73.19 82 LYS A C 1
ATOM 629 O O . LYS A 1 82 ? -17.948 9.031 -5.701 1.00 73.19 82 LYS A O 1
ATOM 634 N N . PHE A 1 83 ? -16.525 7.968 -7.072 1.00 72.69 83 PHE A N 1
ATOM 635 C CA . PHE A 1 83 ? -17.550 7.123 -7.688 1.00 72.69 83 PHE A CA 1
ATOM 636 C C . PHE A 1 83 ? -18.164 6.147 -6.680 1.00 72.69 83 PHE A C 1
ATOM 638 O O . PHE A 1 83 ? -19.385 5.968 -6.680 1.00 72.69 83 PHE A O 1
ATOM 645 N N . ILE A 1 84 ? -17.345 5.561 -5.805 1.00 64.25 84 ILE A N 1
ATOM 646 C CA . ILE A 1 84 ? -17.790 4.648 -4.743 1.00 64.25 84 ILE A CA 1
ATOM 647 C C . ILE A 1 84 ? -18.678 5.393 -3.739 1.00 64.25 84 ILE A C 1
ATOM 649 O O . ILE A 1 84 ? -19.805 4.969 -3.472 1.00 64.25 84 ILE A O 1
ATOM 653 N N . CYS A 1 85 ? -18.213 6.543 -3.245 1.00 64.19 85 CYS A N 1
ATOM 654 C CA . CYS A 1 85 ? -18.958 7.408 -2.334 1.00 64.19 85 CYS A CA 1
ATOM 655 C C . CYS A 1 85 ? -20.265 7.914 -2.948 1.00 64.19 85 CYS A C 1
ATOM 657 O O . CYS A 1 85 ? -21.305 7.912 -2.292 1.00 64.19 85 CYS A O 1
ATOM 659 N N . TRP A 1 86 ? -20.242 8.311 -4.221 1.00 55.81 86 TRP A N 1
ATOM 660 C CA . TRP A 1 86 ? -21.415 8.836 -4.911 1.00 55.81 86 TRP A CA 1
ATOM 661 C C . TRP A 1 86 ? -22.515 7.784 -5.083 1.00 55.81 86 TRP A C 1
ATOM 663 O O . TRP A 1 86 ? -23.682 8.081 -4.838 1.00 55.81 86 TRP A O 1
ATOM 673 N N . ARG A 1 87 ? -22.171 6.537 -5.433 1.00 57.44 87 ARG A N 1
ATOM 674 C CA . ARG A 1 87 ? -23.171 5.469 -5.611 1.00 57.44 87 ARG A CA 1
ATOM 675 C C . ARG A 1 87 ? -23.857 5.029 -4.316 1.00 57.44 87 ARG A C 1
ATOM 677 O O . ARG A 1 87 ? -24.941 4.456 -4.393 1.00 57.44 87 ARG A O 1
ATOM 684 N N . HIS A 1 88 ? -23.261 5.299 -3.155 1.00 50.62 88 HIS A N 1
ATOM 685 C CA . HIS A 1 88 ? -23.791 4.861 -1.860 1.00 50.62 88 HIS A CA 1
ATOM 686 C C . HIS A 1 88 ? -24.251 5.987 -0.924 1.00 50.62 88 HIS A C 1
ATOM 688 O O . HIS A 1 88 ? -24.910 5.696 0.072 1.00 50.62 88 HIS A O 1
ATOM 694 N N . CYS A 1 89 ? -24.024 7.259 -1.268 1.00 45.81 89 CYS A N 1
ATOM 695 C CA . CYS A 1 89 ? -24.583 8.413 -0.556 1.00 45.81 89 CYS A CA 1
ATOM 696 C C . CYS A 1 89 ? -25.872 8.928 -1.223 1.00 45.81 89 CYS A C 1
ATOM 698 O O . CYS A 1 89 ? -25.933 10.050 -1.718 1.00 45.81 89 CYS A O 1
ATOM 700 N N . HIS A 1 90 ? -26.928 8.113 -1.206 1.00 42.38 90 HIS A N 1
ATOM 701 C CA . HIS A 1 90 ? -28.294 8.550 -1.517 1.00 42.38 90 HIS A CA 1
ATOM 702 C C . HIS A 1 90 ? -29.294 8.015 -0.485 1.00 42.38 90 HIS A C 1
ATOM 704 O O . HIS A 1 90 ? -30.236 7.315 -0.831 1.00 42.38 90 HIS A O 1
ATOM 710 N N . THR A 1 91 ? -29.125 8.381 0.785 1.00 38.94 91 THR A N 1
ATOM 711 C CA . THR A 1 91 ? -30.241 8.411 1.745 1.00 38.94 91 THR A CA 1
ATOM 712 C C . THR A 1 91 ? -30.001 9.513 2.779 1.00 38.94 91 THR A C 1
ATOM 714 O O . THR A 1 91 ? -28.879 9.607 3.280 1.00 38.94 91 THR A O 1
ATOM 717 N N . PRO A 1 92 ? -31.004 10.359 3.081 1.00 41.84 92 PRO A N 1
ATOM 718 C CA . PRO A 1 92 ? -30.859 11.462 4.021 1.00 41.84 92 PRO A CA 1
ATOM 719 C C . PRO A 1 92 ? -30.646 10.953 5.448 1.00 41.84 92 PRO A C 1
ATOM 721 O O . PRO A 1 92 ? -31.036 9.843 5.801 1.00 41.84 92 PRO A O 1
ATOM 724 N N . GLU A 1 93 ? -30.032 11.814 6.248 1.00 46.34 93 GLU A N 1
ATOM 725 C CA . GLU A 1 93 ? -29.779 11.711 7.682 1.00 46.34 93 GLU A CA 1
ATOM 726 C C . GLU A 1 93 ? -30.911 11.017 8.462 1.00 46.34 93 GLU A C 1
ATOM 728 O O . GLU A 1 93 ? -32.025 11.526 8.572 1.00 46.34 93 GLU A O 1
ATOM 733 N N . GLY A 1 94 ? -30.614 9.854 9.047 1.00 42.22 94 GLY A N 1
ATOM 734 C CA . GLY A 1 94 ? -31.524 9.186 9.973 1.00 42.22 94 GLY A CA 1
ATOM 735 C C . GLY A 1 94 ? -31.270 7.688 10.093 1.00 42.22 94 GLY A C 1
ATOM 736 O O . GLY A 1 94 ? -31.525 6.934 9.165 1.00 42.22 94 GLY A O 1
ATOM 737 N N . SER A 1 95 ? -30.842 7.257 11.282 1.00 38.34 95 SER A N 1
ATOM 738 C CA . SER A 1 95 ? -30.739 5.865 11.761 1.00 38.34 95 SER A CA 1
ATOM 739 C C . SER A 1 95 ? -29.552 5.003 11.275 1.00 38.34 95 SER A C 1
ATOM 741 O O . SER A 1 95 ? -29.555 4.417 10.207 1.00 38.34 95 SER A O 1
ATOM 743 N N . GLY A 1 96 ? -28.531 4.856 12.130 1.00 44.19 96 GLY A N 1
ATOM 744 C CA . GLY A 1 96 ? -27.856 3.570 12.400 1.00 44.19 96 GLY A CA 1
ATOM 745 C C . GLY A 1 96 ? -27.217 2.746 11.267 1.00 44.19 96 GLY A C 1
ATOM 746 O O . GLY A 1 96 ? -27.002 1.551 11.466 1.00 44.19 96 GLY A O 1
ATOM 747 N N . HIS A 1 97 ? -26.901 3.302 10.097 1.00 43.06 97 HIS A N 1
ATOM 748 C CA . HIS A 1 97 ? -26.386 2.496 8.985 1.00 43.06 97 HIS A CA 1
ATOM 749 C C . HIS A 1 97 ? -24.853 2.370 8.990 1.00 43.06 97 HIS A C 1
ATOM 751 O O . HIS A 1 97 ? -24.137 3.215 8.468 1.00 43.06 97 HIS A O 1
ATOM 757 N N . HIS A 1 98 ? -24.351 1.251 9.520 1.00 51.22 98 HIS A N 1
ATOM 758 C CA . HIS A 1 98 ? -22.937 0.846 9.468 1.00 51.22 98 HIS A CA 1
ATOM 759 C C . HIS A 1 98 ? -22.459 0.356 8.076 1.00 51.22 98 HIS A C 1
ATOM 761 O O . HIS A 1 98 ? -21.276 0.086 7.877 1.00 51.22 98 HIS A O 1
ATOM 767 N N . HIS A 1 99 ? -23.365 0.231 7.101 1.00 52.09 99 HIS A N 1
ATOM 768 C CA . HIS A 1 99 ? -23.096 -0.366 5.785 1.00 52.09 99 HIS A CA 1
ATOM 769 C C . HIS A 1 99 ? -22.172 0.435 4.843 1.00 52.09 99 HIS A C 1
ATOM 771 O O . HIS A 1 99 ? -21.373 -0.208 4.161 1.00 52.09 99 HIS A O 1
ATOM 777 N N . PRO A 1 100 ? -22.212 1.783 4.789 1.00 60.84 100 PRO A N 1
ATOM 778 C CA . PRO A 1 100 ? -21.323 2.550 3.911 1.00 60.84 100 PRO A CA 1
ATOM 779 C C . PRO A 1 100 ? -19.847 2.414 4.303 1.00 60.84 100 PRO A C 1
ATOM 781 O O . PRO A 1 100 ? -18.992 2.299 3.431 1.00 60.84 100 PRO A O 1
ATOM 784 N N . LEU A 1 101 ? -19.561 2.351 5.610 1.00 65.00 101 LEU A N 1
ATOM 785 C CA . LEU A 1 101 ? -18.201 2.248 6.146 1.00 65.00 101 LEU A CA 1
ATOM 786 C C . LEU A 1 101 ? -17.529 0.931 5.737 1.00 65.00 101 LEU A C 1
ATOM 788 O O . LEU A 1 101 ? -16.397 0.937 5.274 1.00 65.00 101 LEU A O 1
ATOM 792 N N . VAL A 1 102 ? -18.251 -0.189 5.849 1.00 70.94 102 VAL A N 1
ATOM 793 C CA . VAL A 1 102 ? -17.765 -1.521 5.441 1.00 70.94 102 VAL A CA 1
ATOM 794 C C . VAL A 1 102 ? -17.455 -1.557 3.950 1.00 70.94 102 VAL A C 1
ATOM 796 O O . VAL A 1 102 ? -16.425 -2.081 3.546 1.00 70.94 102 VAL A O 1
ATOM 799 N N . PHE A 1 103 ? -18.348 -1.008 3.129 1.00 71.56 103 PHE A N 1
ATOM 800 C CA . PHE A 1 103 ? -18.203 -1.056 1.679 1.00 71.56 103 PHE A CA 1
ATOM 801 C C . PHE A 1 103 ? -17.031 -0.202 1.184 1.00 71.56 103 PHE A C 1
ATOM 803 O O . PHE A 1 103 ? -16.254 -0.664 0.354 1.00 71.56 103 PHE A O 1
ATOM 810 N N . MET A 1 104 ? -16.875 1.014 1.719 1.00 64.69 104 MET A N 1
ATOM 811 C CA . MET A 1 104 ? -15.737 1.878 1.389 1.00 64.69 104 MET A CA 1
ATOM 812 C C . MET A 1 104 ? -14.413 1.252 1.815 1.00 64.69 104 MET A C 1
ATOM 814 O O . MET A 1 104 ? -13.486 1.224 1.011 1.00 64.69 104 MET A O 1
ATOM 818 N N . ASN A 1 105 ? -14.361 0.688 3.027 1.00 72.19 105 ASN A N 1
ATOM 819 C CA . ASN A 1 105 ? -13.175 0.001 3.528 1.00 72.19 105 ASN A CA 1
ATOM 820 C C . ASN A 1 105 ? -12.756 -1.139 2.595 1.00 72.19 105 ASN A C 1
ATOM 822 O O . ASN A 1 105 ? -11.615 -1.190 2.168 1.00 72.19 105 ASN A O 1
ATOM 826 N N . LEU A 1 106 ? -13.695 -2.017 2.226 1.00 80.38 106 LEU A N 1
ATOM 827 C CA . LEU A 1 106 ? -13.400 -3.194 1.404 1.00 80.38 106 LEU A CA 1
ATOM 828 C C . LEU A 1 106 ? -12.991 -2.861 -0.030 1.00 80.38 106 LEU A C 1
ATOM 830 O O . LEU A 1 106 ? -12.218 -3.607 -0.620 1.00 80.38 106 LEU A O 1
ATOM 834 N N . ILE A 1 107 ? -13.516 -1.786 -0.623 1.00 75.69 107 ILE A N 1
ATOM 835 C CA . ILE A 1 107 ? -13.076 -1.405 -1.970 1.00 75.69 107 ILE A CA 1
ATOM 836 C C . ILE A 1 107 ? -11.723 -0.705 -1.926 1.00 75.69 107 ILE A C 1
ATOM 838 O O . ILE A 1 107 ? -10.886 -1.006 -2.772 1.00 75.69 107 ILE A O 1
ATOM 842 N N . GLY A 1 108 ? -11.515 0.212 -0.976 1.00 70.69 108 GLY A N 1
ATOM 843 C CA . GLY A 1 108 ? -10.223 0.876 -0.804 1.00 70.69 108 GLY A CA 1
ATOM 844 C C . GLY A 1 108 ? -9.114 -0.149 -0.593 1.00 70.69 108 GLY A C 1
ATOM 845 O O . GLY A 1 108 ? -8.160 -0.189 -1.369 1.00 70.69 108 GLY A O 1
ATOM 846 N N . ASP A 1 109 ? -9.325 -1.047 0.366 1.00 80.94 109 ASP A N 1
ATOM 847 C CA . ASP A 1 109 ? -8.430 -2.165 0.647 1.00 80.94 109 ASP A CA 1
ATOM 848 C C . ASP A 1 109 ? -8.285 -3.105 -0.564 1.00 80.94 109 ASP A C 1
ATOM 850 O O . ASP A 1 109 ? -7.179 -3.454 -0.958 1.00 80.94 109 ASP A O 1
ATOM 854 N N . GLY A 1 110 ? -9.371 -3.429 -1.270 1.00 85.38 110 GLY A N 1
ATOM 855 C CA . GLY A 1 110 ? -9.295 -4.314 -2.434 1.00 85.38 110 GLY A CA 1
ATOM 856 C C . GLY A 1 110 ? -8.496 -3.736 -3.606 1.00 85.38 110 GLY A C 1
ATOM 857 O O . GLY A 1 110 ? -7.767 -4.458 -4.291 1.00 85.38 110 GLY A O 1
ATOM 858 N N . VAL A 1 111 ? -8.614 -2.428 -3.849 1.00 74.56 111 VAL A N 1
ATOM 859 C CA . VAL A 1 111 ? -7.813 -1.716 -4.856 1.00 74.56 111 VAL A CA 1
ATOM 860 C C . VAL A 1 111 ? -6.352 -1.628 -4.415 1.00 74.56 111 VAL A C 1
ATOM 862 O O . VAL A 1 111 ? -5.469 -1.826 -5.249 1.00 74.56 111 VAL A O 1
ATOM 865 N N . HIS A 1 112 ? -6.100 -1.380 -3.128 1.00 76.31 112 HIS A N 1
ATOM 866 C CA . HIS A 1 112 ? -4.760 -1.391 -2.541 1.00 76.31 112 HIS A CA 1
ATOM 867 C C . HIS A 1 112 ? -4.087 -2.749 -2.750 1.00 76.31 112 HIS A C 1
ATOM 869 O O . HIS A 1 112 ? -3.041 -2.829 -3.388 1.00 76.31 112 HIS A O 1
ATOM 875 N N . ASN A 1 113 ? -4.756 -3.823 -2.334 1.00 89.56 113 ASN A N 1
ATOM 876 C CA . ASN A 1 113 ? -4.278 -5.191 -2.453 1.00 89.56 113 ASN A CA 1
ATOM 877 C C . ASN A 1 113 ? -4.005 -5.589 -3.910 1.00 89.56 113 ASN A C 1
ATOM 879 O O . ASN A 1 113 ? -2.989 -6.214 -4.219 1.00 89.56 113 ASN A O 1
ATOM 883 N N . LEU A 1 114 ? -4.873 -5.182 -4.844 1.00 85.00 114 LEU A N 1
ATOM 884 C CA . LEU A 1 114 ? -4.628 -5.352 -6.279 1.00 85.00 114 LEU A CA 1
ATOM 885 C C . LEU A 1 114 ? -3.335 -4.655 -6.722 1.00 85.00 114 LEU A C 1
ATOM 887 O O . LEU A 1 114 ? -2.581 -5.193 -7.532 1.00 85.00 114 LEU A O 1
ATOM 891 N N . ILE A 1 115 ? -3.061 -3.464 -6.209 1.00 79.50 115 ILE A N 1
ATOM 892 C CA . ILE A 1 115 ? -1.857 -2.721 -6.561 1.00 79.50 115 ILE A CA 1
ATOM 893 C C . ILE A 1 115 ? -0.611 -3.351 -5.950 1.00 79.50 115 ILE A C 1
ATOM 895 O O . ILE A 1 115 ? 0.354 -3.550 -6.686 1.00 79.50 115 ILE A O 1
ATOM 899 N N . ASP A 1 116 ? -0.650 -3.779 -4.694 1.00 86.56 116 ASP A N 1
ATOM 900 C CA . ASP A 1 116 ? 0.456 -4.501 -4.058 1.00 86.56 116 ASP A CA 1
ATOM 901 C C . ASP A 1 116 ? 0.872 -5.729 -4.856 1.00 86.56 116 ASP A C 1
ATOM 903 O O . ASP A 1 116 ? 2.056 -5.949 -5.127 1.00 86.56 116 ASP A O 1
ATOM 907 N N . GLY A 1 117 ? -0.113 -6.499 -5.322 1.00 91.56 117 GLY A N 1
ATOM 908 C CA . GLY A 1 117 ? 0.130 -7.648 -6.183 1.00 91.56 117 GLY A CA 1
ATOM 909 C C . GLY A 1 117 ? 0.845 -7.274 -7.477 1.00 91.56 117 GLY A C 1
ATOM 910 O O . GLY A 1 117 ? 1.801 -7.942 -7.885 1.00 91.56 117 GLY A O 1
ATOM 911 N N . ALA A 1 118 ? 0.407 -6.187 -8.115 1.00 84.69 118 ALA A N 1
ATOM 912 C CA . ALA A 1 118 ? 1.017 -5.688 -9.339 1.00 84.69 118 ALA A CA 1
ATOM 913 C C . ALA A 1 118 ? 2.453 -5.188 -9.111 1.00 84.69 118 ALA A C 1
ATOM 915 O O . ALA A 1 118 ? 3.333 -5.497 -9.922 1.00 84.69 118 ALA A O 1
ATOM 916 N N . VAL A 1 119 ? 2.715 -4.474 -8.011 1.00 79.62 119 VAL A N 1
ATOM 917 C CA . VAL A 1 119 ? 4.057 -3.985 -7.658 1.00 79.62 119 VAL A CA 1
ATOM 918 C C . VAL A 1 119 ? 4.986 -5.151 -7.353 1.00 79.62 119 VAL A C 1
ATOM 920 O O . VAL A 1 119 ? 6.062 -5.223 -7.937 1.00 79.62 119 VAL A O 1
ATOM 923 N N . ILE A 1 120 ? 4.567 -6.115 -6.527 1.00 89.00 120 ILE A N 1
ATOM 924 C CA . ILE A 1 120 ? 5.365 -7.311 -6.216 1.00 89.00 120 ILE A CA 1
ATOM 925 C C . ILE A 1 120 ? 5.740 -8.052 -7.501 1.00 89.00 120 ILE A C 1
ATOM 927 O O . ILE A 1 120 ? 6.912 -8.378 -7.712 1.00 89.00 120 ILE A O 1
ATOM 931 N N . ALA A 1 121 ? 4.767 -8.307 -8.380 1.00 89.38 121 ALA A N 1
ATOM 932 C CA . ALA A 1 121 ? 5.022 -8.988 -9.643 1.00 89.38 121 ALA A CA 1
ATOM 933 C C . ALA A 1 121 ? 6.016 -8.215 -10.519 1.00 89.38 121 ALA A C 1
ATOM 935 O O . ALA A 1 121 ? 6.996 -8.796 -10.986 1.00 89.38 121 ALA A O 1
ATOM 936 N N . THR A 1 122 ? 5.798 -6.910 -10.684 1.00 76.56 122 THR A N 1
ATOM 937 C CA . THR A 1 122 ? 6.661 -6.026 -11.478 1.00 76.56 122 THR A CA 1
ATOM 938 C C . THR A 1 122 ? 8.088 -5.970 -10.924 1.00 76.56 122 THR A C 1
ATOM 940 O O . THR A 1 122 ? 9.057 -6.078 -11.674 1.00 76.56 122 THR A O 1
ATOM 943 N N . SER A 1 123 ? 8.238 -5.893 -9.603 1.00 79.50 123 SER A N 1
ATOM 944 C CA . SER A 1 123 ? 9.533 -5.890 -8.922 1.00 79.50 123 SER A CA 1
ATOM 945 C C . SER A 1 123 ? 10.325 -7.178 -9.156 1.00 79.50 123 SER A C 1
ATOM 947 O O . SER A 1 123 ? 11.523 -7.117 -9.417 1.00 79.50 123 SER A O 1
ATOM 949 N N . TYR A 1 124 ? 9.673 -8.347 -9.132 1.00 85.81 124 TYR A N 1
ATOM 950 C CA . TYR A 1 124 ? 10.323 -9.625 -9.458 1.00 85.81 124 TYR A CA 1
ATOM 951 C C . TYR A 1 124 ? 10.663 -9.781 -10.941 1.00 85.81 124 TYR A C 1
ATOM 953 O O . TYR A 1 124 ? 11.609 -10.502 -11.266 1.00 85.81 124 TYR A O 1
ATOM 961 N N . VAL A 1 125 ? 9.892 -9.151 -11.831 1.00 81.38 125 VAL A N 1
ATOM 962 C CA . VAL A 1 125 ? 10.244 -9.058 -13.254 1.00 81.38 125 VAL A CA 1
ATOM 963 C C . VAL A 1 125 ? 11.515 -8.223 -13.425 1.00 81.38 125 VAL A C 1
ATOM 965 O O . VAL A 1 125 ? 12.379 -8.605 -14.211 1.00 81.38 125 VAL A O 1
ATOM 968 N N . ALA A 1 126 ? 11.670 -7.141 -12.653 1.00 73.62 126 ALA A N 1
ATOM 969 C CA . ALA A 1 126 ? 12.876 -6.316 -12.665 1.00 73.62 126 ALA A CA 1
ATOM 970 C C . ALA A 1 126 ? 14.105 -7.057 -12.101 1.00 73.62 126 ALA A C 1
ATOM 972 O O . ALA A 1 126 ? 15.125 -7.164 -12.780 1.00 73.62 126 ALA A O 1
ATOM 973 N N . SER A 1 127 ? 14.030 -7.589 -10.874 1.00 76.81 127 SER A N 1
ATOM 974 C CA . SER A 1 127 ? 15.029 -8.526 -10.338 1.00 76.81 127 SER A CA 1
ATOM 975 C C . SER A 1 127 ? 14.516 -9.294 -9.109 1.00 76.81 127 SER A C 1
ATOM 977 O O . SER A 1 127 ? 13.671 -8.791 -8.366 1.00 76.81 127 SER A O 1
ATOM 979 N N . PRO A 1 128 ? 15.056 -10.493 -8.810 1.00 83.94 128 PRO A N 1
ATOM 980 C CA . PRO A 1 128 ? 14.708 -11.220 -7.588 1.00 83.94 128 PRO A CA 1
ATOM 981 C C . PRO A 1 128 ? 14.964 -10.429 -6.299 1.00 83.94 128 PRO A C 1
ATOM 983 O O . PRO A 1 128 ? 14.187 -10.534 -5.355 1.00 83.94 128 PRO A O 1
ATOM 986 N N . GLN A 1 129 ? 16.037 -9.637 -6.256 1.00 79.62 129 GLN A N 1
ATOM 987 C CA . GLN A 1 129 ? 16.416 -8.824 -5.100 1.00 79.62 129 GLN A CA 1
ATOM 988 C C . GLN A 1 129 ? 15.383 -7.722 -4.841 1.00 79.62 129 GLN A C 1
ATOM 990 O O . GLN A 1 129 ? 14.874 -7.619 -3.725 1.00 79.62 129 GLN A O 1
ATOM 995 N N . ILE A 1 130 ? 15.001 -6.975 -5.885 1.00 72.88 130 ILE A N 1
ATOM 996 C CA . ILE A 1 130 ? 13.969 -5.932 -5.791 1.00 72.88 130 ILE A CA 1
ATOM 997 C C . ILE A 1 130 ? 12.620 -6.563 -5.417 1.00 72.88 130 ILE A C 1
ATOM 999 O O . ILE A 1 130 ? 11.936 -6.061 -4.533 1.00 72.88 130 ILE A O 1
ATOM 1003 N N . GLY A 1 131 ? 12.261 -7.710 -6.003 1.00 82.81 131 GLY A N 1
ATOM 1004 C CA . GLY A 1 131 ? 11.040 -8.443 -5.650 1.00 82.81 131 GLY A CA 1
ATOM 1005 C C . GLY A 1 131 ? 10.958 -8.850 -4.174 1.00 82.81 131 GLY A C 1
ATOM 1006 O O . GLY A 1 131 ? 9.917 -8.663 -3.536 1.00 82.81 131 GLY A O 1
ATOM 1007 N N . ILE A 1 132 ? 12.052 -9.365 -3.601 1.00 87.31 132 ILE A N 1
ATOM 1008 C CA . ILE A 1 132 ? 12.123 -9.710 -2.171 1.00 87.31 132 ILE A CA 1
ATOM 1009 C C . ILE A 1 132 ? 11.989 -8.449 -1.312 1.00 87.31 132 ILE A C 1
ATOM 1011 O O . ILE A 1 132 ? 11.199 -8.439 -0.367 1.00 87.31 132 ILE A O 1
ATOM 1015 N N . ALA A 1 133 ? 12.712 -7.383 -1.654 1.00 79.44 133 ALA A N 1
ATOM 1016 C CA . ALA A 1 133 ? 12.656 -6.115 -0.937 1.00 79.44 133 ALA A CA 1
ATOM 1017 C C . ALA A 1 133 ? 11.248 -5.510 -0.925 1.00 79.44 133 ALA A C 1
ATOM 1019 O O . ALA A 1 133 ? 10.733 -5.178 0.141 1.00 79.44 133 ALA A O 1
ATOM 1020 N N . THR A 1 134 ? 10.599 -5.445 -2.090 1.00 80.56 134 THR A N 1
ATOM 1021 C CA . THR A 1 134 ? 9.208 -5.003 -2.230 1.00 80.56 134 THR A CA 1
ATOM 1022 C C . THR A 1 134 ? 8.267 -5.883 -1.416 1.00 80.56 134 THR A C 1
ATOM 1024 O O . THR A 1 134 ? 7.408 -5.362 -0.721 1.00 80.56 134 THR A O 1
ATOM 1027 N N . THR A 1 135 ? 8.443 -7.208 -1.430 1.00 90.94 135 THR A N 1
ATOM 1028 C CA . THR A 1 135 ? 7.602 -8.106 -0.618 1.00 90.94 135 THR A CA 1
ATOM 1029 C C . THR A 1 135 ? 7.714 -7.770 0.870 1.00 90.94 135 THR A C 1
ATOM 1031 O O . THR A 1 135 ? 6.706 -7.708 1.563 1.00 90.94 135 THR A O 1
ATOM 1034 N N . ILE A 1 136 ? 8.932 -7.539 1.371 1.00 88.19 136 ILE A N 1
ATOM 1035 C CA . ILE A 1 136 ? 9.162 -7.169 2.774 1.00 88.19 136 ILE A CA 1
ATOM 1036 C C . ILE A 1 136 ? 8.541 -5.801 3.086 1.00 88.19 136 ILE A C 1
ATOM 1038 O O . ILE A 1 136 ? 7.934 -5.641 4.144 1.00 88.19 136 ILE A O 1
ATOM 1042 N N . ALA A 1 137 ? 8.669 -4.835 2.176 1.00 78.81 137 ALA A N 1
ATOM 1043 C CA . ALA A 1 137 ? 8.066 -3.514 2.314 1.00 78.81 137 ALA A CA 1
ATOM 1044 C C . ALA A 1 137 ? 6.532 -3.576 2.379 1.00 78.81 137 ALA A C 1
ATOM 1046 O O . ALA A 1 137 ? 5.946 -2.967 3.274 1.00 78.81 137 ALA A O 1
ATOM 1047 N N . VAL A 1 138 ? 5.904 -4.353 1.489 1.00 85.81 138 VAL A N 1
ATOM 1048 C CA . VAL A 1 138 ? 4.451 -4.586 1.478 1.00 85.81 138 VAL A CA 1
ATOM 1049 C C . VAL A 1 138 ? 4.008 -5.276 2.762 1.00 85.81 138 VAL A C 1
ATOM 1051 O O . VAL A 1 138 ? 3.168 -4.749 3.480 1.00 85.81 138 VAL A O 1
ATOM 1054 N N . LEU A 1 139 ? 4.657 -6.381 3.155 1.00 88.75 139 LEU A N 1
ATOM 1055 C CA . LEU A 1 139 ? 4.368 -7.066 4.425 1.00 88.75 139 LEU A CA 1
ATOM 1056 C C . LEU A 1 139 ? 4.404 -6.113 5.632 1.00 88.75 139 LEU A C 1
ATOM 1058 O O . LEU A 1 139 ? 3.611 -6.259 6.564 1.00 88.75 139 LEU A O 1
ATOM 1062 N N . ALA A 1 140 ? 5.339 -5.160 5.640 1.00 82.06 140 ALA A N 1
ATOM 1063 C CA . ALA A 1 140 ? 5.517 -4.241 6.755 1.00 82.06 140 ALA A CA 1
ATOM 1064 C C . ALA A 1 140 ? 4.351 -3.254 6.921 1.00 82.06 140 ALA A C 1
ATOM 1066 O O . ALA A 1 140 ? 4.038 -2.911 8.063 1.00 82.06 140 ALA A O 1
ATOM 1067 N N . HIS A 1 141 ? 3.707 -2.819 5.832 1.00 76.00 141 HIS A N 1
ATOM 1068 C CA . HIS A 1 141 ? 2.545 -1.925 5.903 1.00 76.00 141 HIS A CA 1
ATOM 1069 C C . HIS A 1 141 ? 1.202 -2.656 5.876 1.00 76.00 141 HIS A C 1
ATOM 1071 O O . HIS A 1 141 ? 0.256 -2.187 6.512 1.00 76.00 141 HIS A O 1
ATOM 1077 N N . GLU A 1 142 ? 1.156 -3.845 5.281 1.00 85.31 142 GLU A N 1
ATOM 1078 C CA . GLU A 1 142 ? -0.064 -4.636 5.161 1.00 85.31 142 GLU A CA 1
ATOM 1079 C C . GLU A 1 142 ? -0.498 -5.248 6.499 1.00 85.31 142 GLU A C 1
ATOM 1081 O O . GLU A 1 142 ? -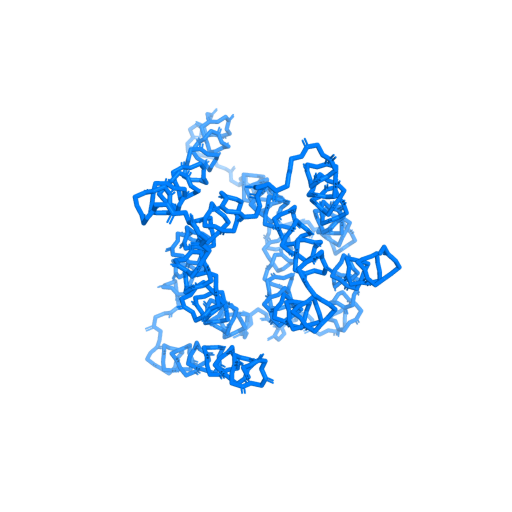1.677 -5.241 6.841 1.00 85.31 142 GLU A O 1
ATOM 1086 N N . ILE A 1 143 ? 0.442 -5.702 7.343 1.00 84.19 143 ILE A N 1
ATOM 1087 C CA . ILE A 1 143 ? 0.098 -6.223 8.680 1.00 84.19 143 ILE A CA 1
ATOM 1088 C C . ILE A 1 143 ? -0.645 -5.168 9.531 1.00 84.19 143 ILE A C 1
ATOM 1090 O O . ILE A 1 143 ? -1.703 -5.488 10.082 1.00 84.19 143 ILE A O 1
ATOM 1094 N N . PRO A 1 144 ? -0.136 -3.928 9.692 1.00 74.12 144 PRO A N 1
ATOM 1095 C CA . PRO A 1 144 ? -0.874 -2.863 10.365 1.00 74.12 144 PRO A CA 1
ATOM 1096 C C . PRO A 1 144 ? -2.218 -2.511 9.716 1.00 74.12 144 PRO A C 1
ATOM 1098 O O . PRO A 1 144 ? -3.182 -2.277 10.451 1.00 74.12 144 PRO A O 1
ATOM 1101 N N . GLN A 1 145 ? -2.269 -2.447 8.380 1.00 78.94 145 GLN A N 1
ATOM 1102 C CA . GLN A 1 145 ? -3.466 -2.080 7.618 1.00 78.94 145 GLN A CA 1
ATOM 1103 C C . GLN A 1 145 ? -4.588 -3.092 7.851 1.00 78.94 145 GLN A C 1
ATOM 1105 O O . GLN A 1 145 ? -5.644 -2.726 8.362 1.00 78.94 145 GLN A O 1
ATOM 1110 N N . GLU A 1 146 ? -4.292 -4.380 7.686 1.00 85.62 146 GLU A N 1
ATOM 1111 C CA . GLU A 1 146 ? -5.220 -5.490 7.914 1.00 85.62 146 GLU A CA 1
ATOM 1112 C C . GLU A 1 146 ? -5.763 -5.534 9.354 1.00 85.62 146 GLU A C 1
ATOM 1114 O O . GLU A 1 146 ? -6.935 -5.837 9.594 1.00 85.62 146 GLU A O 1
ATOM 1119 N N . ILE A 1 147 ? -4.940 -5.179 10.351 1.00 81.50 147 ILE A N 1
ATOM 1120 C CA . ILE A 1 147 ? -5.397 -5.012 11.743 1.00 81.50 147 ILE A CA 1
ATOM 1121 C C . ILE A 1 147 ? -6.404 -3.854 11.858 1.00 81.50 147 ILE A C 1
ATOM 1123 O O . ILE A 1 147 ? -7.390 -3.957 12.604 1.00 81.50 147 ILE A O 1
ATOM 1127 N N . GLY A 1 148 ? -6.142 -2.748 11.161 1.00 73.62 148 GLY A N 1
ATOM 1128 C CA . GLY A 1 148 ? -7.017 -1.582 11.071 1.00 73.62 148 GLY A CA 1
ATOM 1129 C C . GLY A 1 148 ? -8.356 -1.924 10.424 1.00 73.62 148 GLY A C 1
ATOM 1130 O O . GLY A 1 148 ? -9.397 -1.752 11.064 1.00 73.62 148 GLY A O 1
ATOM 1131 N N . ASP A 1 149 ? -8.327 -2.505 9.230 1.00 79.38 149 ASP A N 1
ATOM 1132 C CA . ASP A 1 149 ? -9.504 -2.901 8.455 1.00 79.38 149 ASP A CA 1
ATOM 1133 C C . ASP A 1 149 ? -10.375 -3.888 9.220 1.00 79.38 149 ASP A C 1
ATOM 1135 O O . ASP A 1 149 ? -11.573 -3.667 9.430 1.00 79.38 149 ASP A O 1
ATOM 1139 N N . PHE A 1 150 ? -9.761 -4.928 9.784 1.00 84.19 150 PHE A N 1
ATOM 1140 C CA . PHE A 1 150 ? -10.475 -5.886 10.615 1.00 84.19 150 PHE A CA 1
ATOM 1141 C C . PHE A 1 150 ? -11.151 -5.206 11.819 1.00 84.19 150 PHE A C 1
ATOM 1143 O O . PHE A 1 150 ? -12.278 -5.551 12.192 1.00 84.19 150 PHE A O 1
ATOM 1150 N N . SER A 1 151 ? -10.509 -4.196 12.414 1.00 74.56 151 SER A N 1
ATOM 1151 C CA . SER A 1 151 ? -11.083 -3.415 13.516 1.00 74.56 151 SER A CA 1
ATOM 1152 C C . SER A 1 151 ? -12.260 -2.541 13.071 1.00 74.56 151 SER A C 1
ATOM 1154 O O . SER A 1 151 ? -13.258 -2.468 13.800 1.00 74.56 151 SER A O 1
ATOM 1156 N N . VAL A 1 152 ? -12.179 -1.920 11.889 1.00 74.12 152 VAL A N 1
ATOM 1157 C CA . VAL A 1 152 ? -13.260 -1.127 11.279 1.00 74.12 152 VAL A CA 1
ATOM 1158 C C . VAL A 1 152 ? -14.475 -2.008 11.002 1.00 74.12 152 VAL A C 1
ATOM 1160 O O . VAL A 1 152 ? -15.587 -1.672 11.418 1.00 74.12 152 VAL A O 1
ATOM 1163 N N . LEU A 1 153 ? -14.273 -3.181 10.399 1.00 82.56 153 LEU A N 1
ATOM 1164 C CA . LEU A 1 153 ? -15.340 -4.134 10.083 1.00 82.56 153 LEU A CA 1
ATOM 1165 C C . LEU A 1 153 ? -16.086 -4.603 11.339 1.00 82.56 153 LEU A C 1
ATOM 1167 O O . LEU A 1 153 ? -17.319 -4.643 11.369 1.00 82.56 153 LEU A O 1
ATOM 1171 N N . LEU A 1 154 ? -15.353 -4.907 12.411 1.00 81.25 154 LEU A N 1
ATOM 1172 C CA . LEU A 1 154 ? -15.946 -5.260 13.702 1.00 81.25 154 LEU A CA 1
ATOM 1173 C C . LEU A 1 154 ? -16.699 -4.089 14.342 1.00 81.25 154 LEU A C 1
ATOM 1175 O O . LEU A 1 154 ? -17.751 -4.293 14.948 1.00 81.25 154 LEU A O 1
ATOM 1179 N N . HIS A 1 155 ? -16.169 -2.865 14.240 1.00 71.50 155 HIS A N 1
ATOM 1180 C CA . HIS A 1 155 ? -16.836 -1.665 14.750 1.00 71.50 155 HIS A CA 1
ATOM 1181 C C . HIS A 1 155 ? -18.122 -1.350 13.976 1.00 71.50 155 HIS A C 1
ATOM 1183 O O . HIS A 1 155 ? -19.101 -0.896 14.563 1.00 71.50 155 HIS A O 1
ATOM 1189 N N . ALA A 1 156 ? -18.153 -1.683 12.687 1.00 71.62 156 ALA A N 1
ATOM 1190 C CA . ALA A 1 156 ? -19.336 -1.622 11.842 1.00 71.62 156 ALA A CA 1
ATOM 1191 C C . ALA A 1 156 ? -20.361 -2.749 12.109 1.00 71.62 156 ALA A C 1
ATOM 1193 O O . ALA A 1 156 ? -21.365 -2.862 11.409 1.00 71.62 156 ALA A O 1
ATOM 1194 N N . GLY A 1 157 ? -20.135 -3.595 13.119 1.00 78.81 157 GLY A N 1
ATOM 1195 C CA . GLY A 1 157 ? -21.096 -4.605 13.563 1.00 78.81 157 GLY A CA 1
ATOM 1196 C C . GLY A 1 157 ? -20.991 -5.957 12.856 1.00 78.81 157 GLY A C 1
ATOM 1197 O O . GLY A 1 157 ? -21.831 -6.829 13.095 1.00 78.81 157 GLY A O 1
ATOM 1198 N N . LEU A 1 158 ? -19.970 -6.189 12.020 1.00 84.25 158 LEU A N 1
ATOM 1199 C CA . LEU A 1 158 ? -19.715 -7.532 11.496 1.00 84.25 158 LEU A CA 1
ATOM 1200 C C . LEU A 1 158 ? -19.229 -8.442 12.626 1.00 84.25 158 LEU A C 1
ATOM 1202 O O . LEU A 1 158 ? -18.463 -8.049 13.505 1.00 84.25 158 LEU A O 1
ATOM 1206 N N . ASN A 1 159 ? -19.647 -9.707 12.586 1.00 87.94 159 ASN A N 1
ATOM 1207 C CA . ASN A 1 159 ? -19.054 -10.714 13.456 1.00 87.94 159 ASN A CA 1
ATOM 1208 C C . ASN A 1 159 ? -17.637 -11.072 12.969 1.00 87.94 159 ASN A C 1
ATOM 1210 O O . ASN A 1 159 ? -17.299 -10.877 11.802 1.00 87.94 159 ASN A O 1
ATOM 1214 N N . LYS A 1 160 ? -16.818 -11.639 13.861 1.00 87.25 160 LYS A N 1
ATOM 1215 C CA . LYS A 1 160 ? -15.398 -11.919 13.591 1.00 87.25 160 LYS A CA 1
ATOM 1216 C C . LYS A 1 160 ? -15.162 -12.767 12.337 1.00 87.25 160 LYS A C 1
ATOM 1218 O O . LYS A 1 160 ? -14.237 -12.491 11.586 1.00 87.25 160 LYS A O 1
ATOM 1223 N N . ASN A 1 161 ? -16.008 -13.768 12.100 1.00 89.06 161 ASN A N 1
ATOM 1224 C CA . ASN A 1 161 ? -15.852 -14.671 10.959 1.00 89.06 161 ASN A CA 1
ATOM 1225 C C . ASN A 1 161 ? -16.186 -13.971 9.638 1.00 89.06 161 ASN A C 1
ATOM 1227 O O . ASN A 1 161 ? -15.490 -14.169 8.650 1.00 89.06 161 ASN A O 1
ATOM 1231 N N . LYS A 1 162 ? -17.232 -13.134 9.624 1.00 90.62 162 LYS A N 1
ATOM 1232 C CA . LYS A 1 162 ? -17.584 -12.327 8.454 1.00 90.62 162 LYS A CA 1
ATOM 1233 C C . LYS A 1 162 ? -16.513 -11.285 8.166 1.00 90.62 162 LYS A C 1
ATOM 1235 O O . LYS A 1 162 ? -16.122 -11.181 7.016 1.00 90.62 162 LYS A O 1
ATOM 1240 N N . ALA A 1 163 ? -16.031 -10.573 9.188 1.00 88.50 163 ALA A N 1
ATOM 1241 C CA . ALA A 1 163 ? -14.956 -9.592 9.046 1.00 88.50 163 ALA A CA 1
ATOM 1242 C C . ALA A 1 163 ? -13.681 -10.230 8.465 1.00 88.50 163 ALA A C 1
ATOM 1244 O O . ALA A 1 163 ? -13.116 -9.704 7.516 1.00 88.50 163 ALA A O 1
ATOM 1245 N N . LEU A 1 164 ? -13.297 -11.415 8.958 1.00 91.38 164 LEU A N 1
ATOM 1246 C CA . LEU A 1 164 ? -12.150 -12.157 8.428 1.00 91.38 164 LEU A CA 1
ATOM 1247 C C . LEU A 1 164 ? -12.374 -12.546 6.968 1.00 91.38 164 LEU A C 1
ATOM 1249 O O . LEU A 1 164 ? -11.481 -12.383 6.148 1.00 91.38 164 LEU A O 1
ATOM 1253 N N . LEU A 1 165 ? -13.556 -13.080 6.649 1.00 93.62 165 LEU A N 1
ATOM 1254 C CA . LEU A 1 165 ? -13.856 -13.525 5.294 1.00 93.62 165 LEU A CA 1
ATOM 1255 C C . LEU A 1 165 ? -13.761 -12.370 4.296 1.00 93.62 165 LEU A C 1
ATOM 1257 O O . LEU A 1 165 ? -13.176 -12.550 3.237 1.00 93.62 165 LEU A O 1
ATOM 1261 N N . VAL A 1 166 ? -14.329 -11.205 4.616 1.00 91.56 166 VAL A N 1
ATOM 1262 C CA . VAL A 1 166 ? -14.323 -10.075 3.679 1.00 91.56 166 VAL A CA 1
ATOM 1263 C C . VAL A 1 166 ? -12.940 -9.432 3.540 1.00 91.56 166 VAL A C 1
ATOM 1265 O O . VAL A 1 166 ? -12.588 -9.114 2.410 1.00 91.56 166 VAL A O 1
ATOM 1268 N N . ASN A 1 167 ? -12.132 -9.346 4.610 1.00 90.94 167 ASN A N 1
ATOM 1269 C CA . ASN A 1 167 ? -10.719 -8.950 4.481 1.00 90.94 167 ASN A CA 1
ATOM 1270 C C . ASN A 1 167 ? -9.947 -9.950 3.626 1.00 90.94 167 ASN A C 1
ATOM 1272 O O . ASN A 1 167 ? -9.269 -9.569 2.688 1.00 90.94 167 ASN A O 1
ATOM 1276 N N . LEU A 1 168 ? -10.104 -11.253 3.875 1.00 94.75 168 LEU A N 1
ATOM 1277 C CA . LEU A 1 168 ? -9.419 -12.266 3.074 1.00 94.75 168 LEU A CA 1
ATOM 1278 C C . LEU A 1 168 ? -9.804 -12.189 1.591 1.00 94.75 168 LEU A C 1
ATOM 1280 O O . LEU A 1 168 ? -8.950 -12.343 0.726 1.00 94.75 168 LEU A O 1
ATOM 1284 N N . LEU A 1 169 ? -11.080 -11.951 1.277 1.00 94.75 169 LEU A N 1
ATOM 1285 C CA . LEU A 1 169 ? -11.523 -11.775 -0.109 1.00 94.75 169 LEU A CA 1
ATOM 1286 C C . LEU A 1 169 ? -10.908 -10.533 -0.764 1.00 94.75 169 LEU A C 1
ATOM 1288 O O . LEU A 1 169 ? -10.592 -10.586 -1.951 1.00 94.75 169 LEU A O 1
ATOM 1292 N N . SER A 1 170 ? -10.735 -9.457 0.002 1.00 92.75 170 SER A N 1
ATOM 1293 C CA . SER A 1 170 ? -10.037 -8.246 -0.428 1.00 92.75 170 SER A CA 1
ATOM 1294 C C . SER A 1 170 ? -8.553 -8.527 -0.691 1.00 92.75 170 SER A C 1
ATOM 1296 O O . SER A 1 170 ? -8.082 -8.331 -1.810 1.00 92.75 170 SER A O 1
ATOM 1298 N N . ALA A 1 171 ? -7.864 -9.165 0.259 1.00 94.00 171 ALA A N 1
ATOM 1299 C CA . ALA A 1 171 ? -6.454 -9.535 0.161 1.00 94.00 171 ALA A CA 1
ATOM 1300 C C . ALA A 1 171 ? -6.139 -10.498 -0.998 1.00 94.00 171 ALA A C 1
ATOM 1302 O O . ALA A 1 171 ? -5.038 -10.512 -1.554 1.00 94.00 171 ALA A O 1
ATOM 1303 N N . LEU A 1 172 ? -7.113 -11.308 -1.427 1.00 96.00 172 LEU A N 1
ATOM 1304 C CA . LEU A 1 172 ? -6.976 -12.169 -2.605 1.00 96.00 172 LEU A CA 1
AT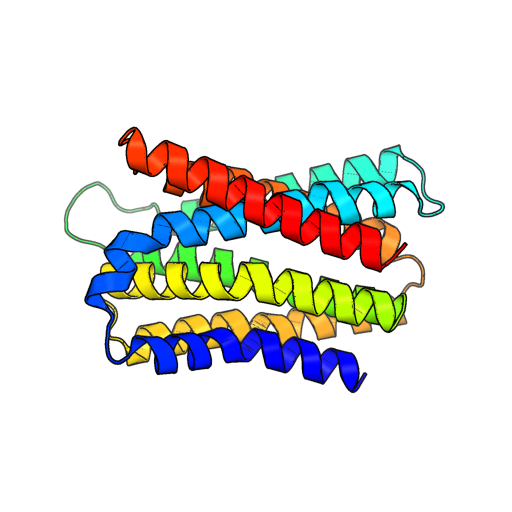OM 1305 C C . LEU A 1 172 ? -6.928 -11.389 -3.930 1.00 96.00 172 LEU A C 1
ATOM 1307 O O . LEU A 1 172 ? -6.456 -11.940 -4.928 1.00 96.00 172 LEU A O 1
ATOM 131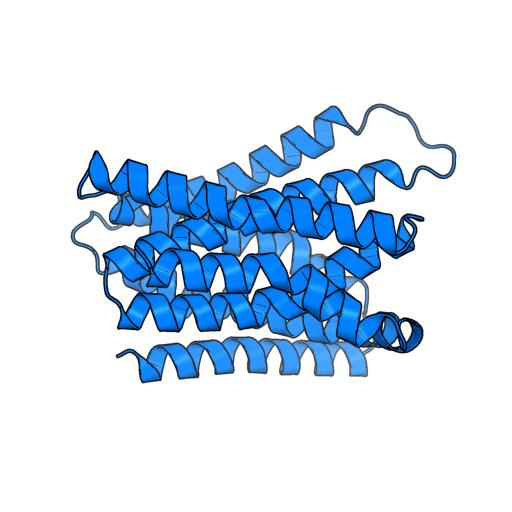1 N N . LEU A 1 173 ? -7.344 -10.117 -3.964 1.00 94.69 173 LEU A N 1
ATOM 1312 C CA . LEU A 1 173 ? -7.162 -9.259 -5.141 1.00 94.69 173 LEU A CA 1
ATOM 1313 C C . LEU A 1 173 ? -5.681 -9.004 -5.451 1.00 94.69 173 LEU A C 1
ATOM 1315 O O . LEU A 1 173 ? -5.356 -8.738 -6.608 1.00 94.69 173 LEU A O 1
ATOM 1319 N N . CYS A 1 174 ? -4.777 -9.231 -4.493 1.00 94.81 174 CYS A N 1
ATOM 1320 C CA . CYS A 1 174 ? -3.331 -9.271 -4.720 1.00 94.81 174 CYS A CA 1
ATOM 1321 C C . CYS A 1 174 ? -2.932 -10.282 -5.814 1.00 94.81 174 CYS A C 1
ATOM 1323 O O . CYS A 1 174 ? -2.114 -9.982 -6.687 1.00 94.81 174 CYS A O 1
ATOM 1325 N N . PHE A 1 175 ? -3.586 -11.449 -5.886 1.00 96.44 175 PHE A N 1
ATOM 1326 C CA . PHE A 1 175 ? -3.367 -12.395 -6.991 1.00 96.44 175 PHE A CA 1
ATOM 1327 C C . PHE A 1 175 ? -3.795 -11.837 -8.341 1.00 96.44 175 PHE A C 1
ATOM 1329 O O . PHE A 1 175 ? -3.094 -12.032 -9.336 1.00 96.44 175 PHE A O 1
ATOM 1336 N N . LEU A 1 176 ? -4.934 -11.145 -8.382 1.00 93.88 176 LEU A N 1
ATOM 1337 C CA . LEU A 1 176 ? -5.419 -10.527 -9.609 1.00 93.88 176 LEU A CA 1
ATOM 1338 C C . LEU A 1 176 ? -4.456 -9.430 -10.074 1.00 93.88 176 LEU A C 1
ATOM 1340 O O . LEU A 1 176 ? -4.107 -9.392 -11.250 1.00 93.88 176 LEU A O 1
ATOM 1344 N N . GLY A 1 177 ? -3.972 -8.604 -9.149 1.00 90.31 177 GLY A N 1
ATOM 1345 C CA . GLY A 1 177 ? -2.947 -7.595 -9.392 1.00 90.31 177 GLY A CA 1
ATOM 1346 C C . GLY A 1 177 ? -1.681 -8.150 -10.025 1.00 90.31 177 GLY A C 1
ATOM 1347 O O . GLY A 1 177 ? -1.260 -7.712 -11.098 1.00 90.31 177 GLY A O 1
ATOM 1348 N N . ALA A 1 178 ? -1.111 -9.176 -9.392 1.00 92.69 178 ALA A N 1
ATOM 1349 C CA . ALA A 1 178 ? 0.087 -9.844 -9.883 1.00 92.69 178 ALA A CA 1
ATOM 1350 C C . ALA A 1 178 ? -0.127 -10.471 -11.265 1.00 92.69 178 ALA A C 1
ATOM 1352 O O . ALA A 1 178 ? 0.722 -10.352 -12.148 1.00 92.69 178 ALA A O 1
ATOM 1353 N N . PHE A 1 179 ? -1.278 -11.115 -11.473 1.00 91.88 179 PHE A N 1
ATOM 1354 C CA . PHE A 1 179 ? -1.637 -11.705 -12.757 1.00 91.88 179 PHE A CA 1
ATOM 1355 C C . PHE A 1 179 ? -1.752 -10.652 -13.862 1.00 91.88 179 PHE A C 1
ATOM 1357 O O . PHE A 1 179 ? -1.183 -10.833 -14.938 1.00 91.88 179 PHE A O 1
ATOM 1364 N N . VAL A 1 180 ? -2.441 -9.539 -13.589 1.00 86.81 180 VAL A N 1
ATOM 1365 C CA . VAL A 1 180 ? -2.569 -8.418 -14.525 1.00 86.81 180 VAL A CA 1
ATOM 1366 C C . VAL A 1 180 ? -1.186 -7.865 -14.871 1.00 86.81 180 VAL A C 1
ATOM 1368 O O . VAL A 1 180 ? -0.870 -7.764 -16.052 1.00 86.81 180 VAL A O 1
ATOM 1371 N N . ALA A 1 181 ? -0.325 -7.595 -13.888 1.00 83.38 181 ALA A N 1
ATOM 1372 C CA . ALA A 1 181 ? 1.024 -7.085 -14.143 1.00 83.38 181 ALA A CA 1
ATOM 1373 C C . ALA A 1 181 ? 1.863 -8.026 -15.029 1.00 83.38 181 ALA A C 1
ATOM 1375 O O . ALA A 1 181 ? 2.474 -7.574 -15.995 1.00 83.38 181 ALA A O 1
ATOM 1376 N N . ILE A 1 182 ? 1.828 -9.337 -14.765 1.00 86.25 182 ILE A N 1
ATOM 1377 C CA . ILE A 1 182 ? 2.534 -10.342 -15.578 1.00 86.25 182 ILE A CA 1
ATOM 1378 C C . ILE A 1 182 ? 1.993 -10.387 -17.011 1.00 86.25 182 ILE A C 1
ATOM 1380 O O . ILE A 1 182 ? 2.772 -10.476 -17.961 1.00 86.25 182 ILE A O 1
ATOM 1384 N N . LEU A 1 183 ? 0.666 -10.351 -17.186 1.00 84.12 183 LEU A N 1
ATOM 1385 C CA . LEU A 1 183 ? 0.070 -10.316 -18.521 1.00 84.12 183 LEU A CA 1
ATOM 1386 C C . LEU A 1 183 ? 0.527 -9.072 -19.281 1.00 84.12 183 LEU A C 1
ATOM 1388 O O . LEU A 1 183 ? 0.933 -9.180 -20.433 1.00 84.12 183 LEU A O 1
ATOM 1392 N N . PHE A 1 184 ? 0.482 -7.903 -18.645 1.00 76.56 184 PHE A N 1
ATOM 1393 C CA . PHE A 1 184 ? 0.872 -6.649 -19.280 1.00 76.56 184 PHE A CA 1
ATOM 1394 C C . PHE A 1 184 ? 2.356 -6.623 -19.675 1.00 76.56 184 PHE A C 1
ATOM 1396 O O . PHE A 1 184 ? 2.658 -6.201 -20.793 1.00 76.56 184 PHE A O 1
ATOM 1403 N N . ASP A 1 185 ? 3.259 -7.132 -18.832 1.00 74.31 185 ASP A N 1
ATOM 1404 C CA . ASP A 1 185 ? 4.684 -7.290 -19.167 1.00 74.31 185 ASP A CA 1
ATOM 1405 C C . ASP A 1 185 ? 4.890 -8.187 -20.404 1.00 74.31 185 ASP A C 1
ATOM 1407 O O . ASP A 1 185 ? 5.664 -7.860 -21.307 1.00 74.31 185 ASP A O 1
ATOM 1411 N N . ALA A 1 186 ? 4.108 -9.267 -20.525 1.00 75.88 186 ALA A N 1
ATOM 1412 C CA . ALA A 1 186 ? 4.165 -10.156 -21.685 1.00 75.88 186 ALA A CA 1
ATOM 1413 C C . ALA A 1 186 ? 3.750 -9.474 -23.007 1.00 75.88 186 ALA A C 1
ATOM 1415 O O . ALA A 1 186 ? 4.208 -9.889 -24.075 1.00 75.88 186 ALA A O 1
ATOM 1416 N N . PHE A 1 187 ? 2.907 -8.434 -22.959 1.00 71.31 187 PHE A N 1
ATOM 1417 C CA . PHE A 1 187 ? 2.440 -7.703 -24.145 1.00 71.31 187 PHE A CA 1
ATOM 1418 C C . PHE A 1 187 ? 3.242 -6.428 -24.450 1.00 71.31 187 PHE A C 1
ATOM 1420 O O . PHE A 1 187 ? 3.223 -5.968 -25.593 1.00 71.31 187 PHE A O 1
ATOM 1427 N N . SER A 1 188 ? 3.948 -5.841 -23.477 1.00 66.06 188 SER A N 1
ATOM 1428 C CA . SER A 1 188 ? 4.719 -4.610 -23.682 1.00 66.06 188 SER A CA 1
ATOM 1429 C C . SER A 1 188 ? 5.900 -4.491 -22.716 1.00 66.06 188 SER A C 1
ATOM 1431 O O . SER A 1 188 ? 5.730 -4.363 -21.509 1.00 66.06 188 SER A O 1
ATOM 1433 N N . LYS A 1 189 ? 7.117 -4.410 -23.272 1.00 65.50 189 LYS A N 1
ATOM 1434 C CA . LYS A 1 189 ? 8.380 -4.292 -22.516 1.00 65.50 189 LYS A CA 1
ATOM 1435 C C . LYS A 1 189 ? 8.558 -2.969 -21.748 1.00 65.50 189 LYS A C 1
ATOM 1437 O O . LYS A 1 189 ? 9.521 -2.839 -21.005 1.00 65.50 189 LYS A O 1
ATOM 1442 N N . ASN A 1 190 ? 7.665 -1.990 -21.931 1.00 67.94 190 ASN A N 1
ATOM 1443 C CA . ASN A 1 190 ? 7.763 -0.653 -21.326 1.00 67.94 190 ASN A CA 1
ATOM 1444 C C . ASN A 1 190 ? 6.638 -0.370 -20.313 1.00 67.94 190 ASN A C 1
ATOM 1446 O O . ASN A 1 190 ? 6.329 0.786 -20.051 1.00 67.94 190 ASN A O 1
ATOM 1450 N N . VAL A 1 191 ? 5.968 -1.386 -19.765 1.00 64.38 191 VAL A N 1
ATOM 1451 C CA . VAL A 1 191 ? 4.856 -1.169 -18.815 1.00 64.38 191 VAL A CA 1
ATOM 1452 C C . VAL A 1 191 ? 5.338 -0.552 -17.502 1.00 64.38 191 VAL A C 1
ATOM 1454 O O . VAL A 1 191 ? 4.692 0.357 -16.979 1.00 64.38 191 VAL A O 1
ATOM 1457 N N . ASN A 1 192 ? 6.504 -0.977 -17.014 1.00 64.69 192 ASN A N 1
ATOM 1458 C CA . ASN A 1 192 ? 7.054 -0.558 -15.718 1.00 64.69 192 ASN A CA 1
ATOM 1459 C C . ASN A 1 192 ? 7.257 0.959 -15.634 1.00 64.69 192 ASN A C 1
ATOM 1461 O O . ASN A 1 192 ? 6.987 1.564 -14.600 1.00 64.69 192 ASN A O 1
ATOM 1465 N N . VAL A 1 193 ? 7.621 1.569 -16.764 1.00 74.94 193 VAL A N 1
ATOM 1466 C CA . VAL A 1 193 ? 7.761 3.018 -16.963 1.00 74.94 193 VAL A CA 1
ATOM 1467 C C . VAL A 1 193 ? 6.539 3.807 -16.509 1.00 74.94 193 VAL A C 1
ATOM 1469 O O . VAL A 1 193 ? 6.682 4.900 -15.973 1.00 74.94 193 VAL A O 1
ATOM 1472 N N . TYR A 1 194 ? 5.341 3.301 -16.794 1.00 79.44 194 TYR A N 1
ATOM 1473 C CA . TYR A 1 194 ? 4.093 4.018 -16.543 1.00 79.44 194 TYR A CA 1
ATOM 1474 C C . TYR A 1 194 ? 3.406 3.499 -15.285 1.00 79.44 194 TYR A C 1
ATOM 1476 O O . TYR A 1 194 ? 2.820 4.278 -14.538 1.00 79.44 194 TYR A O 1
ATOM 1484 N N . LEU A 1 195 ? 3.500 2.193 -15.030 1.00 74.25 195 LEU A N 1
ATOM 1485 C CA . LEU A 1 195 ? 2.815 1.547 -13.920 1.00 74.25 195 LEU A CA 1
ATOM 1486 C C . LEU A 1 195 ? 3.420 1.934 -12.567 1.00 74.25 195 LEU A C 1
ATOM 1488 O O . LEU A 1 195 ? 2.671 2.291 -11.666 1.00 74.25 195 LEU A O 1
ATOM 1492 N N . ILE A 1 196 ? 4.751 1.933 -12.431 1.00 76.38 196 ILE A N 1
ATOM 1493 C CA . ILE A 1 196 ? 5.432 2.304 -11.177 1.00 76.38 196 ILE A CA 1
ATOM 1494 C C . ILE A 1 196 ? 5.064 3.732 -10.739 1.00 76.38 196 ILE A C 1
ATOM 1496 O O . ILE A 1 196 ? 4.586 3.899 -9.614 1.00 76.38 196 ILE A O 1
ATOM 1500 N N . PRO A 1 197 ? 5.214 4.773 -11.587 1.00 85.25 197 PRO A N 1
ATOM 1501 C CA . PRO A 1 197 ? 4.796 6.113 -11.197 1.00 85.25 197 PRO A CA 1
ATOM 1502 C C . PRO A 1 197 ? 3.284 6.221 -10.968 1.00 85.25 197 PRO A C 1
ATOM 1504 O O . PRO A 1 197 ? 2.879 6.904 -10.033 1.00 85.25 197 PRO A O 1
ATOM 1507 N N . LEU A 1 198 ? 2.442 5.538 -11.756 1.00 82.56 198 LEU A N 1
ATOM 1508 C CA . LEU A 1 198 ? 0.992 5.497 -11.515 1.00 82.56 198 LEU A CA 1
ATOM 1509 C C . LEU A 1 198 ? 0.671 4.962 -10.110 1.00 82.56 198 LEU A C 1
ATOM 1511 O O . LEU A 1 198 ? -0.107 5.573 -9.380 1.00 82.56 198 LEU A O 1
ATOM 1515 N N . VAL A 1 199 ? 1.303 3.863 -9.704 1.00 75.94 199 VAL A N 1
ATOM 1516 C CA . VAL A 1 199 ? 1.124 3.287 -8.367 1.00 75.94 199 VAL A CA 1
ATOM 1517 C C . VAL A 1 199 ? 1.611 4.236 -7.276 1.00 75.94 199 VAL A C 1
ATOM 1519 O O . VAL A 1 199 ? 0.889 4.453 -6.305 1.00 75.94 199 VAL A O 1
ATOM 1522 N N . ALA A 1 200 ? 2.770 4.875 -7.461 1.00 83.56 200 ALA A N 1
ATOM 1523 C CA . ALA A 1 200 ? 3.277 5.863 -6.509 1.00 83.56 200 ALA A CA 1
ATOM 1524 C C . ALA A 1 200 ? 2.246 6.976 -6.246 1.00 83.56 200 ALA A C 1
ATOM 1526 O O . ALA A 1 200 ? 2.023 7.364 -5.102 1.00 83.56 200 ALA A O 1
ATOM 1527 N N . GLY A 1 201 ? 1.558 7.444 -7.293 1.00 84.88 201 GLY A N 1
ATOM 1528 C CA . GLY A 1 201 ? 0.445 8.388 -7.176 1.00 84.88 201 GLY A CA 1
ATOM 1529 C C . GLY A 1 201 ? -0.725 7.876 -6.333 1.00 84.88 201 GLY A C 1
ATOM 1530 O O . GLY A 1 201 ? -1.260 8.618 -5.509 1.00 84.88 201 GLY A O 1
ATOM 1531 N N . GLY A 1 202 ? -1.103 6.610 -6.519 1.00 76.56 202 GLY A N 1
ATOM 1532 C CA . GLY A 1 202 ? -2.148 5.950 -5.734 1.00 76.56 202 GLY A CA 1
ATOM 1533 C C . GLY A 1 202 ? -1.791 5.829 -4.252 1.00 76.56 202 GLY A C 1
ATOM 1534 O O . GLY A 1 202 ? -2.587 6.202 -3.398 1.00 76.56 202 GLY A O 1
ATOM 1535 N N . PHE A 1 203 ? -0.567 5.410 -3.928 1.00 77.88 203 PHE A N 1
ATOM 1536 C CA . PHE A 1 203 ? -0.100 5.317 -2.539 1.00 77.88 203 PHE A CA 1
ATOM 1537 C C . PHE A 1 203 ? -0.005 6.678 -1.842 1.00 77.88 203 PHE A C 1
ATOM 1539 O O . PHE A 1 203 ? -0.347 6.780 -0.664 1.00 77.88 203 PHE A O 1
ATOM 1546 N N . ILE A 1 204 ? 0.383 7.741 -2.561 1.00 86.81 204 ILE A N 1
ATOM 1547 C CA . ILE A 1 204 ? 0.302 9.117 -2.034 1.00 86.81 204 ILE A CA 1
ATOM 1548 C C . ILE A 1 204 ? -1.135 9.447 -1.642 1.00 86.81 204 ILE A C 1
ATOM 1550 O O . ILE A 1 204 ? -1.352 10.040 -0.583 1.00 86.81 204 ILE A O 1
ATOM 1554 N N . TYR A 1 205 ? -2.098 9.080 -2.494 1.00 82.38 205 TYR A N 1
ATOM 1555 C CA . TYR A 1 205 ? -3.509 9.300 -2.218 1.00 82.38 205 TYR A CA 1
ATOM 1556 C C . TYR A 1 205 ? -3.932 8.543 -0.956 1.00 82.38 205 TYR A C 1
ATOM 1558 O O . TYR A 1 205 ? -4.265 9.197 0.021 1.00 82.38 205 TYR A O 1
ATOM 1566 N N . ILE A 1 206 ? -3.781 7.214 -0.913 1.00 74.31 206 ILE A N 1
ATOM 1567 C CA . ILE A 1 206 ? -4.168 6.368 0.236 1.00 74.31 206 ILE A CA 1
ATOM 1568 C C . ILE A 1 206 ? -3.556 6.879 1.549 1.00 74.31 206 ILE A C 1
ATOM 1570 O O . ILE A 1 206 ? -4.257 7.121 2.535 1.00 74.31 206 ILE A O 1
ATOM 1574 N N . ALA A 1 207 ? -2.239 7.103 1.576 1.00 79.25 207 ALA A N 1
ATOM 1575 C CA . ALA A 1 207 ? -1.569 7.570 2.784 1.00 79.25 207 ALA A CA 1
ATOM 1576 C C . ALA A 1 207 ? -2.072 8.963 3.215 1.00 79.25 207 ALA A C 1
ATOM 1578 O O . ALA A 1 207 ? -2.252 9.224 4.406 1.00 79.25 207 ALA A O 1
ATOM 1579 N N . GLY A 1 208 ? -2.319 9.864 2.257 1.00 82.75 208 GLY A N 1
ATOM 1580 C CA . GLY A 1 208 ? -2.696 11.254 2.510 1.00 82.75 208 GLY A CA 1
ATOM 1581 C C . GLY A 1 208 ? -4.185 11.507 2.779 1.00 82.75 208 GLY A C 1
ATOM 1582 O O . GLY A 1 208 ? -4.498 12.395 3.578 1.00 82.75 208 GLY A O 1
ATOM 1583 N N . SER A 1 209 ? -5.089 10.776 2.125 1.00 76.12 209 SER A N 1
ATOM 1584 C CA . SER A 1 209 ? -6.548 10.946 2.209 1.00 76.12 209 SER A CA 1
ATOM 1585 C C . SER A 1 209 ? -7.219 9.981 3.178 1.00 76.12 209 SER A C 1
ATOM 1587 O O . SER A 1 209 ? -8.258 10.340 3.731 1.00 76.12 209 SER A O 1
ATOM 1589 N N . ASP A 1 210 ? -6.611 8.821 3.444 1.00 69.50 210 ASP A N 1
ATOM 1590 C CA . ASP A 1 210 ? -7.255 7.772 4.239 1.00 69.50 210 ASP A CA 1
ATOM 1591 C C . ASP A 1 210 ? -6.542 7.613 5.585 1.00 69.50 210 ASP A C 1
ATOM 1593 O O . ASP A 1 210 ? -7.116 7.902 6.641 1.00 69.50 210 ASP A O 1
ATOM 1597 N N . LEU A 1 211 ? -5.253 7.253 5.565 1.00 75.31 211 LEU A N 1
ATOM 1598 C CA . LEU A 1 211 ? -4.522 6.938 6.797 1.00 75.31 211 LEU A CA 1
ATOM 1599 C C . LEU A 1 211 ? -4.243 8.184 7.648 1.00 75.31 211 LEU A C 1
ATOM 1601 O O . LEU A 1 211 ? -4.582 8.221 8.833 1.00 75.31 211 LEU A O 1
ATOM 1605 N N . VAL A 1 212 ? -3.668 9.243 7.068 1.00 83.19 212 VAL A N 1
ATOM 1606 C CA . VAL A 1 212 ? -3.351 10.475 7.814 1.00 83.19 212 VAL A CA 1
ATOM 1607 C C . VAL A 1 212 ? -4.602 11.129 8.427 1.00 83.19 212 VAL A C 1
ATOM 1609 O O . VAL A 1 212 ? -4.534 11.561 9.584 1.00 83.19 212 VAL A O 1
ATOM 1612 N N . PRO A 1 213 ? -5.752 11.232 7.734 1.00 79.62 213 PRO A N 1
ATOM 1613 C CA . PRO A 1 213 ? -6.979 11.743 8.341 1.00 79.62 213 PRO A CA 1
ATOM 1614 C C . PRO A 1 213 ? -7.517 10.881 9.485 1.00 79.62 213 PRO A C 1
ATOM 1616 O O . PRO A 1 213 ? -8.016 11.448 10.458 1.00 79.62 213 PRO A O 1
ATOM 1619 N N . GLU A 1 214 ? -7.360 9.556 9.437 1.00 73.56 214 GLU A N 1
ATOM 1620 C CA . GLU A 1 214 ? -7.691 8.682 10.570 1.00 73.56 214 GLU A CA 1
ATOM 1621 C C . GLU A 1 214 ? -6.831 9.013 11.800 1.00 73.56 214 GLU A C 1
ATOM 1623 O O . GLU A 1 214 ? -7.352 9.185 12.904 1.00 73.56 214 GLU A O 1
ATOM 1628 N N . LEU A 1 215 ? -5.523 9.226 11.614 1.00 81.81 215 LEU A N 1
ATOM 1629 C CA . LEU A 1 215 ? -4.614 9.611 12.704 1.00 81.81 215 LEU A CA 1
ATOM 1630 C C . LEU A 1 215 ? -5.023 10.932 13.367 1.00 81.81 215 LEU A C 1
ATOM 1632 O O . LEU A 1 215 ? -4.911 11.068 14.589 1.00 81.81 215 LEU A O 1
ATOM 1636 N N . LYS A 1 216 ? -5.553 11.883 12.583 1.00 83.31 216 LYS A N 1
ATOM 1637 C CA . LYS A 1 216 ? -6.025 13.193 13.069 1.00 83.31 216 LYS A CA 1
ATOM 1638 C C . LYS A 1 216 ? -7.248 13.104 13.987 1.00 83.31 216 LYS A C 1
ATOM 1640 O O . LYS A 1 216 ? -7.514 14.068 14.702 1.00 83.31 216 LYS A O 1
ATOM 1645 N N . LYS A 1 217 ? -7.974 11.979 14.021 1.00 79.50 217 LYS A N 1
ATOM 1646 C CA . LYS A 1 217 ? -9.088 11.768 14.967 1.00 79.50 217 LYS A CA 1
ATOM 1647 C C . LYS A 1 217 ? -8.602 11.576 16.410 1.00 79.50 217 LYS A C 1
ATOM 1649 O O . LYS A 1 217 ? -9.384 11.738 17.346 1.00 79.50 217 LYS A O 1
ATOM 1654 N N . HIS A 1 218 ? -7.315 11.281 16.610 1.00 80.19 218 HIS A N 1
ATOM 1655 C CA . HIS A 1 218 ? -6.707 11.039 17.918 1.00 80.19 218 HIS A CA 1
ATOM 1656 C C . HIS A 1 218 ? -5.699 12.144 18.278 1.00 80.19 218 HIS A C 1
ATOM 1658 O O . HIS A 1 218 ? -4.533 12.098 17.903 1.00 80.19 218 HIS A O 1
ATOM 1664 N N . THR A 1 219 ? -6.144 13.154 19.032 1.00 79.75 219 THR A N 1
ATOM 1665 C CA . THR A 1 219 ? -5.435 14.446 19.183 1.00 79.75 219 THR A CA 1
ATOM 1666 C C . THR A 1 219 ? -4.703 14.657 20.516 1.00 79.75 219 THR A C 1
ATOM 1668 O O . THR A 1 219 ? -4.239 15.759 20.808 1.00 79.75 219 THR A O 1
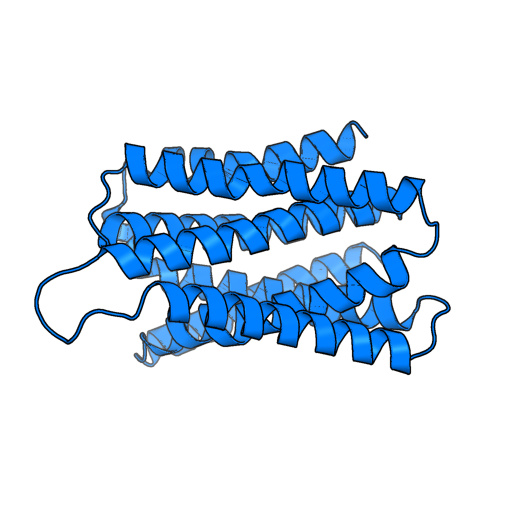ATOM 1671 N N . GLY A 1 220 ? -4.582 13.632 21.365 1.00 87.62 220 GLY A N 1
ATOM 1672 C CA . GLY A 1 220 ? -3.872 13.763 22.642 1.00 87.62 220 GLY A CA 1
ATOM 1673 C C . GLY A 1 220 ? -2.362 13.939 22.444 1.00 87.62 220 GLY A C 1
ATOM 1674 O O . GLY A 1 220 ? -1.752 13.144 21.744 1.00 87.62 220 GLY A O 1
ATOM 1675 N N . ALA A 1 221 ? -1.725 14.904 23.119 1.00 89.62 221 ALA A N 1
ATOM 1676 C CA . ALA A 1 221 ? -0.303 15.228 22.915 1.00 89.62 221 ALA A CA 1
ATOM 1677 C C . ALA A 1 221 ? 0.645 14.010 22.991 1.00 89.62 221 ALA A C 1
ATOM 1679 O O . ALA A 1 221 ? 1.522 13.843 22.145 1.00 89.62 221 ALA A O 1
ATOM 1680 N N . LYS A 1 222 ? 0.439 13.116 23.971 1.00 90.69 222 LYS A N 1
ATOM 1681 C CA . LYS A 1 222 ? 1.205 11.863 24.096 1.00 90.69 222 LYS A CA 1
ATOM 1682 C C . LYS A 1 222 ? 0.972 10.921 22.908 1.00 90.69 222 LYS A C 1
ATOM 1684 O O . LYS A 1 222 ? 1.916 10.294 22.438 1.00 90.69 222 LYS A O 1
ATOM 1689 N N . VAL A 1 223 ? -0.271 10.828 22.439 1.00 88.62 223 VAL A N 1
ATOM 1690 C CA . VAL A 1 223 ? -0.658 9.996 21.292 1.00 88.62 223 VAL A CA 1
ATOM 1691 C C . VAL A 1 223 ? -0.053 10.554 20.010 1.00 88.62 223 VAL A C 1
ATOM 1693 O O . VAL A 1 223 ? 0.574 9.805 19.274 1.00 88.62 223 VAL A O 1
ATOM 1696 N N . SER A 1 224 ? -0.138 11.865 19.788 1.00 90.44 224 SER A N 1
ATOM 1697 C CA . SER A 1 224 ? 0.432 12.516 18.606 1.00 90.44 224 SER A CA 1
ATOM 1698 C C . SER A 1 224 ? 1.956 12.388 18.543 1.00 90.44 224 SER A C 1
ATOM 1700 O O . SER A 1 224 ? 2.500 12.141 17.470 1.00 90.44 224 SER A O 1
ATOM 1702 N N . LEU A 1 225 ? 2.655 12.473 19.683 1.00 93.38 225 LEU A N 1
ATOM 1703 C CA . LEU A 1 225 ? 4.093 12.179 19.742 1.00 93.38 225 LEU A CA 1
ATOM 1704 C C . LEU A 1 225 ? 4.387 10.726 19.359 1.00 93.38 225 LEU A C 1
ATOM 1706 O O . LEU A 1 225 ? 5.286 10.466 18.563 1.00 93.38 225 LEU A O 1
ATOM 1710 N N . LEU A 1 226 ? 3.622 9.779 19.902 1.00 92.62 226 LEU A N 1
ATOM 1711 C CA . LEU A 1 226 ? 3.815 8.361 19.617 1.00 92.62 226 LEU A CA 1
ATOM 1712 C C . LEU A 1 226 ? 3.506 8.022 18.151 1.00 92.62 226 LEU A C 1
ATOM 1714 O O . LEU A 1 226 ? 4.257 7.273 17.534 1.00 92.62 226 LEU A O 1
ATOM 1718 N N . GLN A 1 227 ? 2.459 8.620 17.575 1.00 92.38 227 GLN A N 1
ATOM 1719 C CA . GLN A 1 227 ? 2.152 8.543 16.147 1.00 92.38 227 GLN A CA 1
ATOM 1720 C C . GLN A 1 227 ? 3.319 9.089 15.317 1.00 92.38 227 GLN A C 1
ATOM 1722 O O . GLN A 1 227 ? 3.811 8.387 14.437 1.00 92.38 227 GLN A O 1
ATOM 1727 N N . PHE A 1 228 ? 3.820 10.287 15.633 1.00 93.81 228 PHE A N 1
ATOM 1728 C CA . PHE A 1 228 ? 4.937 10.895 14.910 1.00 93.81 228 PHE A CA 1
ATOM 1729 C C . PHE A 1 228 ? 6.184 9.998 14.901 1.00 93.81 228 PHE A C 1
ATOM 1731 O O . PHE A 1 228 ? 6.718 9.707 13.833 1.00 93.81 228 PHE A O 1
ATOM 1738 N N . PHE A 1 229 ? 6.610 9.488 16.062 1.00 95.81 229 PHE A N 1
ATOM 1739 C CA . PHE A 1 229 ? 7.754 8.571 16.129 1.00 95.81 229 PHE A CA 1
ATOM 1740 C C . PHE A 1 229 ? 7.489 7.239 15.427 1.00 95.81 229 PHE A C 1
ATOM 1742 O O . PHE A 1 229 ? 8.385 6.721 14.771 1.00 95.81 229 PHE A O 1
ATOM 1749 N N . SER A 1 230 ? 6.273 6.700 15.511 1.00 93.00 230 SER A N 1
ATOM 1750 C CA . SER A 1 230 ? 5.885 5.489 14.779 1.00 93.00 230 SER A CA 1
ATOM 1751 C C . SER A 1 230 ? 5.971 5.690 13.259 1.00 93.00 230 SER A C 1
ATOM 1753 O O . SER A 1 230 ? 6.507 4.845 12.547 1.00 93.00 230 SER A O 1
ATOM 1755 N N . MET A 1 231 ? 5.544 6.855 12.765 1.00 93.88 231 MET A N 1
ATOM 1756 C CA . MET A 1 231 ? 5.654 7.219 11.351 1.00 93.88 231 MET A CA 1
ATOM 1757 C C . MET A 1 231 ? 7.116 7.372 10.920 1.00 93.88 231 MET A C 1
ATOM 1759 O O . MET A 1 231 ? 7.508 6.853 9.879 1.00 93.88 231 MET A O 1
ATOM 1763 N N . LEU A 1 232 ? 7.953 8.011 11.747 1.00 96.25 232 LEU A N 1
ATOM 1764 C CA . LEU A 1 232 ? 9.398 8.077 11.511 1.00 96.25 232 LEU A CA 1
ATOM 1765 C C . LEU A 1 232 ? 10.056 6.695 11.508 1.00 96.25 232 LEU A C 1
ATOM 1767 O O . LEU A 1 232 ? 10.955 6.464 10.706 1.00 96.25 232 LEU A O 1
ATOM 1771 N N . LEU A 1 233 ? 9.620 5.775 12.373 1.00 94.56 233 LEU A N 1
ATOM 1772 C CA . LEU A 1 233 ? 10.101 4.394 12.369 1.00 94.56 233 LEU A CA 1
ATOM 1773 C C . LEU A 1 233 ? 9.719 3.673 11.073 1.00 94.56 233 LEU A C 1
ATOM 1775 O O . LEU A 1 233 ? 10.556 2.961 10.530 1.00 94.56 233 LEU A O 1
ATOM 1779 N N . GLY A 1 234 ? 8.508 3.890 10.552 1.00 90.69 234 GLY A N 1
ATOM 1780 C CA . GLY A 1 234 ? 8.090 3.351 9.256 1.00 90.69 234 GLY A CA 1
ATOM 1781 C C . GLY A 1 234 ? 8.937 3.883 8.096 1.00 90.69 234 GLY A C 1
ATOM 1782 O O . GLY A 1 234 ? 9.467 3.107 7.303 1.00 90.69 234 GLY A O 1
ATOM 1783 N N . ILE A 1 235 ? 9.165 5.200 8.048 1.00 94.00 235 ILE A N 1
ATOM 1784 C CA . ILE A 1 235 ? 10.045 5.822 7.042 1.00 94.00 235 ILE A CA 1
ATOM 1785 C C . ILE A 1 235 ? 11.482 5.308 7.190 1.00 94.00 235 ILE A C 1
ATOM 1787 O O . ILE A 1 235 ? 12.127 4.971 6.203 1.00 94.00 235 ILE A O 1
ATOM 1791 N N . GLY A 1 236 ? 11.989 5.230 8.422 1.00 94.50 236 GLY A N 1
ATOM 1792 C CA . GLY A 1 236 ? 13.329 4.732 8.723 1.00 94.50 236 GLY A CA 1
ATOM 1793 C C . GLY A 1 236 ? 13.510 3.269 8.327 1.00 94.50 236 GLY A C 1
ATOM 1794 O O . GLY A 1 236 ? 14.552 2.912 7.787 1.00 94.50 236 GLY A O 1
ATOM 1795 N N . PHE A 1 237 ? 12.489 2.436 8.526 1.00 90.56 237 PHE A N 1
ATOM 1796 C CA . PHE A 1 237 ? 12.476 1.055 8.055 1.00 90.56 237 PHE A CA 1
ATOM 1797 C C . PHE A 1 237 ? 12.600 0.985 6.529 1.00 90.56 237 PHE A C 1
ATOM 1799 O O . PHE A 1 237 ? 13.462 0.268 6.021 1.00 90.56 237 PHE A O 1
ATOM 1806 N N . MET A 1 238 ? 11.822 1.789 5.800 1.00 87.62 238 MET A N 1
ATOM 1807 C CA . MET A 1 238 ? 11.940 1.868 4.342 1.00 87.62 238 MET A CA 1
ATOM 1808 C C . MET A 1 238 ? 13.307 2.391 3.908 1.00 87.62 238 MET A C 1
ATOM 1810 O O . MET A 1 238 ? 13.921 1.822 3.015 1.00 87.62 238 MET A O 1
ATOM 1814 N N . LEU A 1 239 ? 13.846 3.409 4.576 1.00 92.44 239 LEU A N 1
ATOM 1815 C CA . LEU A 1 239 ? 15.191 3.906 4.292 1.00 92.44 239 LEU A CA 1
ATOM 1816 C C . LEU A 1 239 ? 16.255 2.815 4.477 1.00 92.44 239 LEU A C 1
ATOM 1818 O O . LEU A 1 239 ? 17.149 2.690 3.647 1.00 92.44 239 LEU A O 1
ATOM 1822 N N . LEU A 1 240 ? 16.155 1.995 5.526 1.00 91.06 240 LEU A N 1
ATOM 1823 C CA . LEU A 1 240 ? 17.059 0.860 5.723 1.00 91.06 240 LEU A CA 1
ATOM 1824 C C . LEU A 1 240 ? 16.923 -0.176 4.602 1.00 91.06 240 LEU A C 1
ATOM 1826 O O . LEU A 1 240 ? 17.939 -0.680 4.129 1.00 91.06 240 LEU A O 1
ATOM 1830 N N . LEU A 1 241 ? 15.700 -0.462 4.141 1.00 84.69 241 LEU A N 1
ATOM 1831 C CA . LEU A 1 241 ? 15.488 -1.319 2.971 1.00 84.69 241 LEU A CA 1
ATOM 1832 C C . LEU A 1 241 ? 16.076 -0.701 1.699 1.00 84.69 241 LEU A C 1
ATOM 1834 O O . LEU A 1 241 ? 16.654 -1.421 0.896 1.00 84.69 241 LEU A O 1
ATOM 1838 N N . PHE A 1 242 ? 15.949 0.611 1.502 1.00 84.12 242 PHE A N 1
ATOM 1839 C CA . PHE A 1 242 ? 16.550 1.308 0.364 1.00 84.12 242 PHE A CA 1
ATOM 1840 C C . PHE A 1 242 ? 18.073 1.141 0.363 1.00 84.12 242 PHE A C 1
ATOM 1842 O O . PHE A 1 242 ? 18.638 0.643 -0.604 1.00 84.12 242 PHE A O 1
ATOM 1849 N N . LEU A 1 243 ? 18.719 1.459 1.487 1.00 87.19 243 LEU A N 1
ATOM 1850 C CA . LEU A 1 243 ? 20.172 1.362 1.649 1.00 87.19 243 LEU A CA 1
ATOM 1851 C C . LEU A 1 243 ? 20.706 -0.075 1.576 1.00 87.19 243 LEU A C 1
ATOM 1853 O 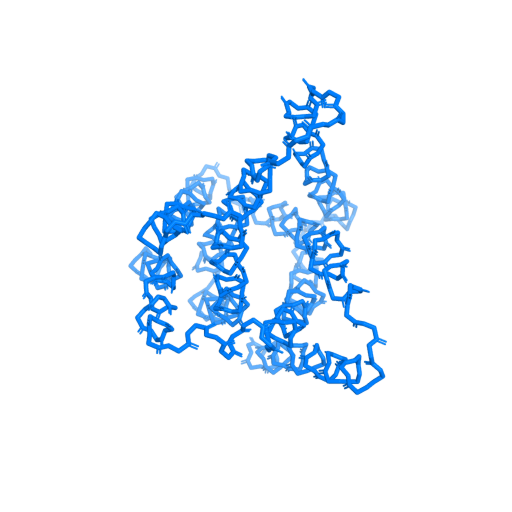O . LEU A 1 243 ? 21.894 -0.264 1.348 1.00 87.19 243 LEU A O 1
ATOM 1857 N N . TRP A 1 244 ? 19.860 -1.080 1.811 1.00 80.50 244 TRP A N 1
ATOM 1858 C CA . TRP A 1 244 ? 20.240 -2.486 1.673 1.00 80.50 244 TRP A CA 1
ATOM 1859 C C . TRP A 1 244 ? 20.224 -2.969 0.211 1.00 80.50 244 TRP A C 1
ATOM 1861 O O . TRP A 1 244 ? 20.937 -3.915 -0.117 1.00 80.50 244 TRP A O 1
ATOM 1871 N N . ASN A 1 245 ? 19.415 -2.353 -0.657 1.00 67.69 245 ASN A N 1
ATOM 1872 C CA . ASN A 1 245 ? 19.239 -2.791 -2.048 1.00 67.69 245 ASN A CA 1
ATOM 1873 C C . ASN A 1 245 ? 20.025 -1.970 -3.086 1.00 67.69 245 ASN A C 1
ATOM 1875 O O . ASN A 1 245 ? 20.044 -2.370 -4.251 1.00 67.69 245 ASN A O 1
ATOM 1879 N N . GLU A 1 246 ? 20.637 -0.850 -2.688 1.00 57.84 246 GLU A N 1
ATOM 1880 C CA . GLU A 1 246 ? 21.680 -0.143 -3.462 1.00 57.84 246 GLU A CA 1
ATOM 1881 C C . GLU A 1 246 ? 23.040 -0.854 -3.323 1.00 57.84 246 GLU A C 1
ATOM 1883 O O . GLU A 1 246 ? 23.755 -0.952 -4.347 1.00 57.84 246 GLU A O 1
#

Secondary structure (DSSP, 8-state):
-HHHHHHHHHHHTHHHHHHHHHTTTHHHHTTTHHHHHHHHHHHHHHIIIIIIHHHHHHSSS-HHHHHHHHHHHHHHHHHHHHHHHHHH--S-S-S---HHHHHHHHHHHHHHHHHHHHHHHHHHHH-HHHHHHHHHHHHHHHHHHHHHHHHHHHHTT--HHHHHHHHHHHHTHHHHHHHHHHHHHHH-TTSHHHHHHHHHHHHHHIIIIIIHHHHTT---HHHHHHHHHHHHHHHHHHHHHHHHH-

Organism: NCBI:txid1975084

pLDDT: mean 80.45, std 12.63, range [38.34, 96.94]